Protein 2D5R (pdb70)

Structure (mmCIF, N/CA/C/O backbone):
data_2D5R
#
_entry.id   2D5R
#
_cell.length_a   151.505
_cell.length_b   151.505
_cell.length_c   114.181
_cell.angle_alpha   90.00
_cell.angle_beta   90.00
_cell.angle_gamma   90.00
#
_symmetry.space_group_name_H-M   'I 4 2 2'
#
loop_
_entity.id
_entity.type
_entity.pdbx_description
1 polymer 'CCR4-NOT transcription complex subunit 7'
2 polymer 'Tob1 protein'
3 water water
#
loop_
_atom_site.group_PDB
_atom_site.id
_atom_site.type_symbol
_atom_site.label_atom_id
_atom_site.label_alt_id
_atom_site.label_comp_id
_atom_site.label_asym_id
_atom_site.label_entity_id
_atom_site.label_seq_id
_atom_site.pdbx_PDB_ins_code
_atom_site.Cartn_x
_atom_site.Cartn_y
_atom_site.Cartn_z
_atom_site.occupancy
_atom_site.B_iso_or_equiv
_atom_site.auth_seq_id
_atom_site.auth_comp_id
_atom_site.auth_asym_id
_atom_site.auth_atom_id
_atom_site.pdbx_PDB_model_num
ATOM 1 N N . ARG A 1 1 ? 24.760 68.416 1.749 1.00 66.10 11 ARG A N 1
ATOM 2 C CA . ARG A 1 1 ? 25.990 68.078 2.523 1.00 65.68 11 ARG A CA 1
ATOM 3 C C . ARG A 1 1 ? 26.211 66.573 2.597 1.00 63.17 11 ARG A C 1
ATOM 4 O O . ARG A 1 1 ? 27.311 66.083 2.330 1.00 62.42 11 ARG A O 1
ATOM 12 N N . ILE A 1 2 ? 25.162 65.849 2.975 1.00 60.11 12 ILE A N 1
ATOM 13 C CA . ILE A 1 2 ? 25.232 64.396 3.091 1.00 56.92 12 ILE A CA 1
ATOM 14 C C . ILE A 1 2 ? 24.495 63.743 1.939 1.00 55.40 12 ILE A C 1
ATOM 15 O O . ILE A 1 2 ? 23.294 63.934 1.762 1.00 56.54 12 ILE A O 1
ATOM 20 N N . CYS A 1 3 ? 25.223 62.958 1.162 1.00 54.08 13 CYS A N 1
ATOM 21 C CA . CYS A 1 3 ? 24.647 62.268 0.024 1.00 52.74 13 CYS A CA 1
ATOM 22 C C . CYS A 1 3 ? 24.271 60.837 0.382 1.00 51.52 13 CYS A C 1
ATOM 23 O O . CYS A 1 3 ? 25.132 60.033 0.716 1.00 51.89 13 CYS A O 1
ATOM 26 N N . GLU A 1 4 ? 22.983 60.519 0.330 1.00 50.78 14 GLU A N 1
ATOM 27 C CA . GLU A 1 4 ? 22.551 59.163 0.624 1.00 50.64 14 GLU A CA 1
ATOM 28 C C . GLU A 1 4 ? 22.980 58.299 -0.554 1.00 50.96 14 GLU A C 1
ATOM 29 O O . GLU A 1 4 ? 22.718 58.635 -1.711 1.00 52.29 14 GLU A O 1
ATOM 35 N N . VAL A 1 5 ? 23.647 57.191 -0.275 1.00 49.15 15 VAL A N 1
ATOM 36 C CA . VAL A 1 5 ? 24.069 56.329 -1.355 1.00 47.64 15 VAL A CA 1
ATOM 37 C C . VAL A 1 5 ? 23.455 54.942 -1.248 1.00 48.81 15 VAL A C 1
ATOM 38 O O . VAL A 1 5 ? 23.473 54.315 -0.192 1.00 47.72 15 VAL A O 1
ATOM 42 N N . TRP A 1 6 ? 22.895 54.481 -2.360 1.00 50.13 16 TRP A N 1
ATOM 43 C CA . TRP A 1 6 ? 22.285 53.165 -2.436 1.00 50.78 16 TRP A CA 1
ATOM 44 C C . TRP A 1 6 ? 22.965 52.432 -3.580 1.00 51.73 16 TRP A C 1
ATOM 45 O O . TRP A 1 6 ? 23.974 52.907 -4.108 1.00 52.87 16 TRP A O 1
ATOM 56 N N . ALA A 1 7 ? 22.434 51.278 -3.962 1.00 52.91 17 ALA A N 1
ATOM 57 C CA . ALA A 1 7 ? 23.036 50.528 -5.058 1.00 54.75 17 ALA A CA 1
ATOM 58 C C . ALA A 1 7 ? 22.957 51.310 -6.373 1.00 55.86 17 ALA A C 1
ATOM 59 O O . ALA A 1 7 ? 23.960 51.467 -7.068 1.00 56.43 17 ALA A O 1
ATOM 61 N N . CYS A 1 8 ? 21.774 51.829 -6.689 1.00 57.72 18 CYS A N 1
ATOM 62 C CA . CYS A 1 8 ? 21.565 52.560 -7.936 1.00 60.18 18 CYS A CA 1
ATOM 63 C C . CYS A 1 8 ? 22.559 53.685 -8.230 1.00 59.74 18 CYS A C 1
ATOM 64 O O . CYS A 1 8 ? 22.761 54.048 -9.392 1.00 60.68 18 CYS A O 1
ATOM 67 N N . ASN A 1 9 ? 23.200 54.230 -7.202 1.00 58.20 19 ASN A N 1
ATOM 68 C CA . ASN A 1 9 ? 24.130 55.329 -7.437 1.00 56.61 19 ASN A CA 1
ATOM 69 C C . ASN A 1 9 ? 25.508 55.157 -6.821 1.00 56.41 19 ASN A C 1
ATOM 70 O O . ASN A 1 9 ? 26.229 56.139 -6.617 1.00 55.81 19 ASN A O 1
ATOM 75 N N . LEU A 1 10 ? 25.881 53.913 -6.544 1.00 56.14 20 LEU A N 1
ATOM 76 C CA . LEU A 1 10 ? 27.179 53.622 -5.947 1.00 57.16 20 LEU A CA 1
ATOM 77 C C . LEU A 1 10 ? 28.335 54.112 -6.825 1.00 58.47 20 LEU A C 1
ATOM 78 O O . LEU A 1 10 ? 29.166 54.923 -6.390 1.00 57.53 20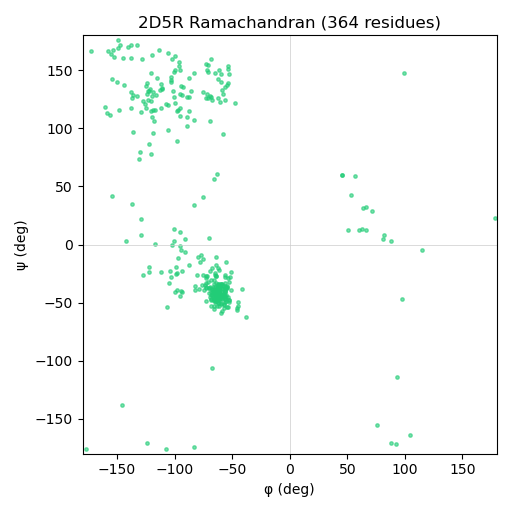 LEU A O 1
ATOM 83 N N . ASP A 1 11 ? 28.381 53.607 -8.058 1.00 59.81 21 ASP A N 1
ATOM 84 C CA . ASP A 1 11 ? 29.424 53.962 -9.013 1.00 59.76 21 ASP A CA 1
ATOM 85 C C . ASP A 1 11 ? 29.526 55.464 -9.232 1.00 60.71 21 ASP A C 1
ATOM 86 O O . ASP A 1 11 ? 30.625 56.023 -9.280 1.00 60.13 21 ASP A O 1
ATOM 91 N N . GLU A 1 12 ? 28.377 56.117 -9.361 1.00 61.21 22 GLU A N 1
ATOM 92 C CA . GLU A 1 12 ? 28.356 57.556 -9.584 1.00 62.63 22 GLU A CA 1
ATOM 93 C C . GLU A 1 12 ? 29.048 58.316 -8.454 1.00 61.63 22 GLU A C 1
ATOM 94 O O . GLU A 1 12 ? 29.871 59.200 -8.698 1.00 62.21 22 GLU A O 1
ATOM 100 N N . GLU A 1 13 ? 28.721 57.966 -7.215 1.00 60.20 23 GLU A N 1
ATOM 101 C CA . GLU A 1 13 ? 29.316 58.639 -6.072 1.00 58.72 23 GLU A CA 1
ATOM 102 C C . GLU A 1 13 ? 30.771 58.238 -5.793 1.00 58.31 23 GLU A C 1
ATOM 103 O O . GLU A 1 13 ? 31.592 59.084 -5.434 1.00 57.17 23 GLU A O 1
ATOM 109 N N . MET A 1 14 ? 31.103 56.961 -5.957 1.00 57.70 24 MET A N 1
ATOM 110 C CA . MET A 1 14 ? 32.480 56.542 -5.725 1.00 58.42 24 MET A CA 1
ATOM 111 C C . MET A 1 14 ? 33.404 57.280 -6.688 1.00 59.75 24 MET A C 1
ATOM 112 O O . MET A 1 14 ? 34.524 57.655 -6.326 1.00 59.69 24 MET A O 1
ATOM 117 N N . LYS A 1 15 ? 32.928 57.496 -7.914 1.00 60.99 25 LYS A N 1
ATOM 118 C CA . LYS A 1 15 ? 33.713 58.203 -8.923 1.00 61.01 25 LYS A CA 1
ATOM 119 C C . LYS A 1 15 ? 34.038 59.611 -8.441 1.00 59.57 25 LYS A C 1
ATOM 120 O O . LYS A 1 15 ? 35.146 60.104 -8.654 1.00 60.02 25 LYS A O 1
ATOM 126 N N . LYS A 1 16 ? 33.076 60.258 -7.788 1.00 58.39 26 LYS A N 1
ATOM 127 C CA . LYS A 1 16 ? 33.302 61.603 -7.263 1.00 58.61 26 LYS A CA 1
ATOM 128 C C . LYS A 1 16 ? 34.290 61.512 -6.098 1.00 57.83 26 LYS A C 1
ATOM 129 O O . LYS A 1 16 ? 35.237 62.303 -6.004 1.00 57.13 26 LYS A O 1
ATOM 135 N N . ILE A 1 17 ? 34.061 60.540 -5.216 1.00 55.31 27 ILE A N 1
ATOM 136 C CA . ILE A 1 17 ? 34.930 60.328 -4.064 1.00 54.21 27 ILE A CA 1
ATOM 137 C C . ILE A 1 17 ? 36.350 60.049 -4.555 1.00 55.04 27 ILE A C 1
ATOM 138 O O . ILE A 1 17 ? 37.332 60.501 -3.959 1.00 52.75 27 ILE A O 1
ATOM 143 N N . ARG A 1 18 ? 36.450 59.304 -5.652 1.00 56.77 28 ARG A N 1
ATOM 144 C CA . ARG A 1 18 ? 37.746 58.983 -6.232 1.00 59.64 28 ARG A CA 1
ATOM 145 C C . ARG A 1 18 ? 38.530 60.273 -6.476 1.00 60.32 28 ARG A C 1
ATOM 146 O O . ARG A 1 18 ? 39.761 60.288 -6.435 1.00 59.12 28 ARG A O 1
ATOM 154 N N . GLN A 1 19 ? 37.807 61.361 -6.716 1.00 60.16 29 GLN A N 1
ATOM 155 C CA . GLN A 1 19 ? 38.450 62.635 -6.974 1.00 60.08 29 GLN A CA 1
ATOM 156 C C . GLN A 1 19 ? 38.570 63.512 -5.727 1.00 60.38 29 GLN A C 1
ATOM 157 O O . GLN A 1 19 ? 39.626 64.100 -5.472 1.00 60.02 29 GLN A O 1
ATOM 163 N N . VAL A 1 20 ? 37.499 63.593 -4.944 1.00 59.75 30 VAL A N 1
ATOM 164 C CA . VAL A 1 20 ? 37.517 64.422 -3.743 1.00 59.02 30 VAL A CA 1
ATOM 165 C C . VAL A 1 20 ? 38.652 64.060 -2.796 1.00 58.13 30 VAL A C 1
ATOM 166 O O . VAL A 1 20 ? 39.291 64.938 -2.217 1.00 56.55 30 VAL A O 1
ATOM 170 N N . ILE A 1 21 ? 38.916 62.767 -2.651 1.00 57.97 31 ILE A N 1
ATOM 171 C CA . ILE A 1 21 ? 39.956 62.325 -1.738 1.00 58.32 31 ILE A CA 1
ATOM 172 C C . ILE A 1 21 ? 41.350 62.793 -2.145 1.00 59.01 31 ILE A C 1
ATOM 173 O O . ILE A 1 21 ? 42.277 62.801 -1.330 1.00 57.39 31 ILE A O 1
ATOM 178 N N . ARG A 1 22 ? 41.501 63.201 -3.400 1.00 60.20 32 ARG A N 1
ATOM 179 C CA . ARG A 1 22 ? 42.803 63.662 -3.858 1.00 61.74 32 ARG A CA 1
ATOM 180 C C . ARG A 1 22 ? 43.221 64.930 -3.106 1.00 61.25 32 ARG A C 1
ATOM 181 O O . ARG A 1 22 ? 44.372 65.057 -2.693 1.00 60.79 32 ARG A O 1
ATOM 189 N N . LYS A 1 23 ? 42.281 65.854 -2.914 1.00 61.00 33 LYS A N 1
ATOM 190 C CA . LYS A 1 23 ? 42.562 67.098 -2.196 1.00 61.44 33 LYS A CA 1
ATOM 191 C C . LYS A 1 23 ? 42.113 67.064 -0.731 1.00 60.07 33 LYS A C 1
ATOM 192 O O . LYS A 1 23 ? 42.572 67.869 0.083 1.00 60.18 33 LYS A O 1
ATOM 198 N N . TYR A 1 24 ? 41.208 66.145 -0.404 1.00 58.35 34 TYR A N 1
ATOM 199 C CA . TYR A 1 24 ? 40.703 66.008 0.965 1.00 55.65 34 TYR A CA 1
ATOM 200 C C . TYR A 1 24 ? 41.013 64.603 1.472 1.00 53.38 34 TYR A C 1
ATOM 201 O O . TYR A 1 24 ? 40.141 63.732 1.516 1.00 52.36 34 TYR A O 1
ATOM 210 N N . ASN A 1 25 ? 42.274 64.406 1.853 1.00 50.86 35 ASN A N 1
ATOM 211 C CA . ASN A 1 25 ? 42.772 63.119 2.322 1.00 49.06 35 ASN A CA 1
ATOM 212 C C . ASN A 1 25 ? 42.369 62.719 3.744 1.00 48.10 35 ASN A C 1
ATOM 213 O O . ASN A 1 25 ? 42.573 61.573 4.145 1.00 48.48 35 ASN A O 1
ATOM 218 N N . TYR A 1 26 ? 41.822 63.654 4.514 1.00 45.47 36 TYR A N 1
ATOM 219 C CA . TYR A 1 26 ? 41.375 63.335 5.863 1.00 44.38 36 TYR A CA 1
ATOM 220 C C . TYR A 1 26 ? 39.931 62.869 5.796 1.00 44.06 36 TYR A C 1
ATOM 221 O O . TYR A 1 26 ? 39.035 63.665 5.527 1.00 45.80 36 TYR A O 1
ATOM 230 N N . VAL A 1 27 ? 39.692 61.583 6.036 1.00 42.70 37 VAL A N 1
ATOM 231 C CA . VAL A 1 27 ? 38.325 61.070 5.986 1.00 41.17 37 VAL A CA 1
ATOM 232 C C . VAL A 1 27 ? 37.854 60.488 7.319 1.00 40.48 37 VAL A C 1
ATOM 233 O O . VAL A 1 27 ? 38.409 59.513 7.820 1.00 40.47 37 VAL A O 1
ATOM 237 N N . ALA A 1 28 ? 36.836 61.117 7.898 1.00 39.70 38 ALA A N 1
ATOM 238 C CA . ALA A 1 28 ? 36.276 60.665 9.163 1.00 39.88 38 ALA A CA 1
ATOM 239 C C . ALA A 1 28 ? 35.214 59.638 8.827 1.00 40.40 38 ALA A C 1
ATOM 240 O O . ALA A 1 28 ? 34.500 59.781 7.832 1.00 40.67 38 ALA A O 1
ATOM 242 N N . MET A 1 29 ? 35.092 58.603 9.649 1.00 40.06 39 MET A N 1
ATOM 243 C CA . MET A 1 29 ? 34.107 57.580 9.353 1.00 39.23 39 MET A CA 1
ATOM 244 C C . MET A 1 29 ? 33.432 56.948 10.554 1.00 38.55 39 MET A C 1
ATOM 245 O O . MET A 1 29 ? 33.924 57.003 11.681 1.00 38.05 39 MET A O 1
ATOM 250 N N . ASP A 1 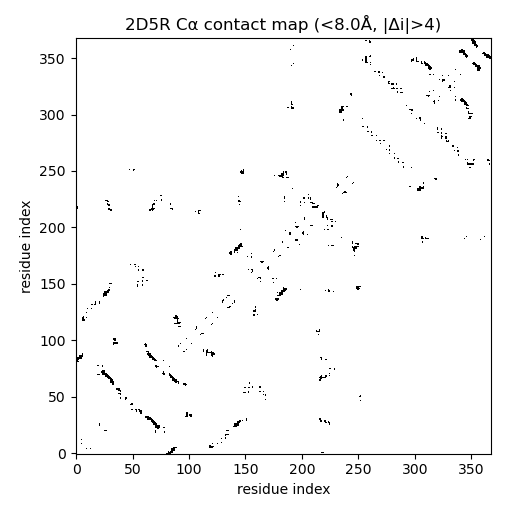30 ? 32.289 56.336 10.281 1.00 38.25 40 ASP A N 1
ATOM 251 C CA . ASP A 1 30 ? 31.545 55.629 11.298 1.00 38.68 40 ASP A CA 1
ATOM 252 C C . ASP A 1 30 ? 30.696 54.587 10.608 1.00 37.57 40 ASP A C 1
ATOM 253 O O . ASP A 1 30 ? 30.517 54.631 9.394 1.00 34.47 40 ASP A O 1
ATOM 258 N N . THR A 1 31 ? 30.204 53.624 11.375 1.00 36.67 41 THR A N 1
ATOM 259 C CA . THR A 1 31 ? 29.356 52.600 10.806 1.00 35.68 41 THR A CA 1
ATOM 260 C C . THR A 1 31 ? 28.188 52.300 11.729 1.00 35.98 41 THR A C 1
ATOM 261 O O . THR A 1 31 ? 28.124 52.788 12.856 1.00 37.51 41 THR A O 1
ATOM 265 N N . GLU A 1 32 ? 27.259 51.502 11.218 1.00 36.72 42 GLU A N 1
ATOM 266 C CA . GLU A 1 32 ? 26.087 51.069 11.958 1.00 36.39 42 GLU A CA 1
ATOM 267 C C . GLU A 1 32 ? 25.971 49.588 11.621 1.00 36.61 42 GLU A C 1
ATOM 268 O O . GLU A 1 32 ? 25.975 49.218 10.447 1.00 37.35 42 GLU A O 1
ATOM 274 N N . PHE A 1 33 ? 25.908 48.743 12.645 1.00 36.06 43 PHE A N 1
ATOM 275 C CA . PHE A 1 33 ? 25.780 47.303 12.448 1.00 34.96 43 PHE A CA 1
ATOM 276 C C . PHE A 1 33 ? 24.685 46.774 13.366 1.00 35.34 43 PHE A C 1
ATOM 277 O O . PHE A 1 33 ? 24.182 47.496 14.220 1.00 35.49 43 PHE A O 1
ATOM 285 N N . PRO A 1 34 ? 24.299 45.502 13.212 1.00 37.26 44 PRO A N 1
ATOM 286 C CA . PRO A 1 34 ? 23.232 44.973 14.071 1.00 36.23 44 PRO A CA 1
ATOM 287 C C . PRO A 1 34 ? 23.567 44.630 15.524 1.00 36.74 44 PRO A C 1
ATOM 288 O O . PRO A 1 34 ? 23.089 43.631 16.062 1.00 36.72 44 PRO A O 1
ATOM 292 N N . GLY A 1 35 ? 24.366 45.478 16.165 1.00 36.93 45 GLY A N 1
ATOM 293 C CA . GLY A 1 35 ? 24.720 45.255 17.555 1.00 34.74 45 GLY A CA 1
ATOM 294 C C . GLY A 1 35 ? 25.744 44.165 17.789 1.00 36.14 45 GLY A C 1
ATOM 295 O O . GLY A 1 35 ? 26.551 43.858 16.910 1.00 38.23 45 GLY A O 1
ATOM 296 N N . VAL A 1 36 ? 25.708 43.593 18.988 1.00 35.96 46 VAL A N 1
ATOM 297 C CA . VAL A 1 36 ? 26.615 42.528 19.406 1.00 36.40 46 VAL A CA 1
ATOM 298 C C . VAL A 1 36 ? 25.710 41.375 19.802 1.00 38.13 46 VAL A C 1
ATOM 299 O O . VAL A 1 36 ? 24.832 41.539 20.654 1.00 39.58 46 VAL A O 1
ATOM 303 N N . VAL A 1 37 ? 25.914 40.210 19.199 1.00 36.87 47 VAL A N 1
ATOM 304 C CA . VAL A 1 37 ? 25.048 39.077 19.499 1.00 36.45 47 VAL A CA 1
ATOM 305 C C . VAL A 1 37 ? 25.712 37.820 20.023 1.00 37.20 47 VAL A C 1
ATOM 306 O O . VAL A 1 37 ? 25.042 36.978 20.614 1.00 39.53 47 VAL A O 1
ATOM 310 N N . ALA A 1 38 ? 27.014 37.678 19.806 1.00 37.01 48 ALA A N 1
ATOM 311 C CA . ALA A 1 38 ? 27.705 36.468 20.229 1.00 35.44 48 ALA A CA 1
ATOM 312 C C . ALA A 1 38 ? 28.740 36.617 21.333 1.00 35.83 48 ALA A C 1
ATOM 313 O O . ALA A 1 38 ? 29.172 37.720 21.693 1.00 34.65 48 ALA A O 1
ATOM 315 N N . ARG A 1 39 ? 29.143 35.465 21.849 1.00 35.30 49 ARG A N 1
ATOM 316 C CA . ARG A 1 39 ? 30.107 35.379 22.924 1.00 36.16 49 ARG A CA 1
ATOM 317 C C . ARG A 1 39 ? 31.294 34.553 22.455 1.00 34.10 49 ARG A C 1
ATOM 318 O O . ARG A 1 39 ? 31.127 33.494 21.865 1.00 31.08 49 ARG A O 1
ATOM 326 N N . PRO A 1 40 ? 32.518 35.036 22.714 1.00 35.27 50 PRO A N 1
ATOM 327 C CA . PRO A 1 40 ? 33.764 34.363 22.333 1.00 36.51 50 PRO A CA 1
ATOM 328 C C . PRO A 1 40 ? 33.865 32.977 22.969 1.00 38.05 50 PRO A C 1
ATOM 329 O O . PRO A 1 40 ? 33.410 32.763 24.085 1.00 39.54 50 PRO A O 1
ATOM 333 N N . ILE A 1 41 ? 34.477 32.037 22.268 1.00 39.73 51 ILE A N 1
ATOM 334 C CA . ILE A 1 41 ? 34.652 30.698 22.814 1.00 40.62 51 ILE A CA 1
ATOM 335 C C . ILE A 1 41 ? 36.141 30.397 22.859 1.00 39.13 51 ILE A C 1
ATOM 336 O O . ILE A 1 41 ? 36.899 30.882 22.032 1.00 40.44 51 ILE A O 1
ATOM 341 N N . GLY A 1 42 ? 36.567 29.616 23.841 1.00 39.76 52 GLY A N 1
ATOM 342 C CA . GLY A 1 42 ? 37.979 29.293 23.948 1.00 36.61 52 GLY A CA 1
ATOM 343 C C . GLY A 1 42 ? 38.723 30.028 25.049 1.00 35.39 52 GLY A C 1
ATOM 344 O O . GLY A 1 42 ? 38.126 30.602 25.957 1.00 33.27 52 GLY A O 1
ATOM 345 N N . GLU A 1 43 ? 40.046 30.008 24.950 1.00 36.08 53 GLU A N 1
ATOM 346 C CA . GLU A 1 43 ? 40.917 30.637 25.927 1.00 36.44 53 GLU A CA 1
ATOM 347 C C . GLU A 1 43 ? 41.398 31.986 25.455 1.00 35.81 53 GLU A C 1
ATOM 348 O O . GLU A 1 43 ? 41.332 32.295 24.265 1.00 36.25 53 GLU A O 1
ATOM 354 N N . PHE A 1 44 ? 41.878 32.799 26.390 1.00 34.70 54 PHE A N 1
ATOM 355 C CA . PHE A 1 44 ? 42.363 34.119 26.044 1.00 33.88 54 PHE A CA 1
ATOM 356 C C . PHE A 1 44 ? 43.674 34.463 26.730 1.00 35.90 54 PHE A C 1
ATOM 357 O O . PHE A 1 44 ? 43.825 34.348 27.945 1.00 36.90 54 PHE A O 1
ATOM 365 N N . ARG A 1 45 ? 44.620 34.894 25.911 1.00 38.47 55 ARG A N 1
ATOM 366 C CA . ARG A 1 45 ? 45.960 35.257 26.340 1.00 40.85 55 ARG A CA 1
ATOM 367 C C . ARG A 1 45 ? 46.009 36.512 27.226 1.00 39.98 55 ARG A C 1
ATOM 368 O O . ARG A 1 45 ? 46.976 36.718 27.950 1.00 40.43 55 ARG A O 1
ATOM 376 N N . SER A 1 46 ? 44.970 37.343 27.172 1.00 37.66 56 SER A N 1
ATOM 377 C CA . SER A 1 46 ? 44.947 38.575 27.958 1.00 35.70 56 SER A CA 1
ATOM 378 C C . SER A 1 46 ? 43.625 39.301 27.780 1.00 34.58 56 SER A C 1
ATOM 379 O O . SER A 1 46 ? 42.732 38.809 27.095 1.00 36.18 56 SER A O 1
ATOM 382 N N . ASN A 1 47 ? 43.509 40.483 28.378 1.00 33.37 57 ASN A N 1
ATOM 383 C CA . ASN A 1 47 ? 42.283 41.263 28.255 1.00 32.75 57 ASN A CA 1
ATOM 384 C C . ASN A 1 47 ? 42.142 41.798 26.825 1.00 32.14 57 ASN A C 1
ATOM 385 O O . ASN A 1 47 ? 41.043 41.849 26.277 1.00 32.84 57 ASN A O 1
ATOM 390 N N . ALA A 1 48 ? 43.260 42.180 26.222 1.00 30.52 58 ALA A N 1
ATOM 391 C CA . ALA A 1 48 ? 43.259 42.688 24.861 1.00 31.13 58 ALA A CA 1
ATOM 392 C C . ALA A 1 48 ? 42.793 41.576 23.913 1.00 31.97 58 ALA A C 1
ATOM 393 O O . ALA A 1 48 ? 41.984 41.819 23.010 1.00 29.49 58 ALA A O 1
ATOM 395 N N . ASP A 1 49 ? 43.300 40.361 24.137 1.00 30.56 59 ASP A N 1
ATOM 396 C CA . ASP A 1 49 ? 42.935 39.209 23.320 1.00 29.37 59 ASP A CA 1
ATOM 397 C C . ASP A 1 49 ? 41.446 38.896 23.480 1.00 29.92 59 ASP A C 1
ATOM 398 O O . ASP A 1 49 ? 40.757 38.608 22.491 1.00 28.73 59 ASP A O 1
ATOM 403 N N . TYR A 1 50 ? 40.940 38.958 24.713 1.00 27.27 60 TYR A N 1
ATOM 404 C CA . TYR A 1 50 ? 39.522 38.691 24.935 1.00 25.83 60 TYR A CA 1
ATOM 405 C C . TYR A 1 50 ? 38.666 39.715 24.162 1.00 26.58 60 TYR A C 1
ATOM 406 O O . TYR A 1 50 ? 37.706 39.334 23.480 1.00 24.70 60 TYR A O 1
ATOM 415 N N . GLN A 1 51 ? 39.010 41.002 24.264 1.00 25.63 61 GLN A N 1
ATOM 416 C CA . GLN A 1 51 ? 38.252 42.041 23.555 1.00 28.51 61 GLN A CA 1
ATOM 417 C C . GLN A 1 51 ? 38.272 41.779 22.051 1.00 27.97 61 GLN A C 1
ATOM 418 O O . GLN A 1 51 ? 37.253 41.951 21.381 1.00 26.97 61 GLN A O 1
ATOM 424 N N . TYR A 1 52 ? 39.428 41.368 21.532 1.00 25.95 62 TYR A N 1
ATOM 425 C CA . TYR A 1 52 ? 39.544 41.088 20.112 1.00 27.13 62 TYR A CA 1
ATOM 426 C C . TYR A 1 52 ? 38.723 39.869 19.703 1.00 27.30 62 TYR A C 1
ATOM 427 O O . TYR A 1 52 ? 38.055 39.897 18.667 1.00 27.57 62 TYR A O 1
ATOM 436 N N . GLN A 1 53 ? 38.779 38.804 20.503 1.00 25.99 63 GLN A N 1
ATOM 437 C CA . GLN A 1 53 ? 38.022 37.591 20.199 1.00 27.24 63 GLN A CA 1
ATOM 438 C C . GLN A 1 53 ? 36.515 37.882 20.284 1.00 28.81 63 GLN A C 1
ATOM 439 O O . GLN A 1 53 ? 35.703 37.269 19.578 1.00 28.99 63 GLN A O 1
ATOM 445 N N . LEU A 1 54 ? 36.151 38.826 21.149 1.00 26.99 64 LEU A N 1
ATOM 446 C CA . LEU A 1 54 ? 34.749 39.206 21.314 1.00 26.44 64 LEU A CA 1
ATOM 447 C C . LEU A 1 54 ? 34.295 39.895 20.034 1.00 27.49 64 LEU A C 1
ATOM 448 O O . LEU A 1 54 ? 33.180 39.659 19.530 1.00 25.72 64 LEU A O 1
ATOM 453 N N . LEU A 1 55 ? 35.171 40.766 19.530 1.00 24.82 65 LEU A N 1
ATOM 454 C CA . LEU A 1 55 ? 34.893 41.503 18.318 1.00 26.93 65 LEU A CA 1
ATOM 455 C C . LEU A 1 55 ? 34.845 40.517 17.138 1.00 26.64 65 LEU A C 1
ATOM 456 O O . LEU A 1 55 ? 33.905 40.526 16.355 1.00 24.76 65 LEU A O 1
ATOM 461 N N . ARG A 1 56 ? 35.836 39.638 17.049 1.00 27.76 66 ARG A N 1
ATOM 462 C CA . ARG A 1 56 ? 35.904 38.663 15.966 1.00 28.54 66 ARG A CA 1
ATOM 463 C C . ARG A 1 56 ? 34.656 37.797 15.818 1.00 29.38 66 ARG A C 1
ATOM 464 O O . ARG A 1 56 ? 34.077 37.729 14.742 1.00 29.47 66 ARG A O 1
ATOM 472 N N . CYS A 1 57 ? 34.228 37.141 16.892 1.00 30.91 67 CYS A N 1
ATOM 473 C CA . CYS A 1 57 ? 33.061 36.278 16.796 1.00 31.12 67 CYS A CA 1
ATOM 474 C C . CYS A 1 57 ? 31.796 37.041 16.387 1.00 29.99 67 CYS A C 1
ATOM 475 O O . CYS A 1 57 ? 30.855 36.441 15.870 1.00 31.31 67 CYS A O 1
ATOM 478 N N . ASN A 1 58 ? 31.769 38.353 16.597 1.00 29.53 68 ASN A N 1
ATOM 479 C CA . ASN A 1 58 ? 30.588 39.129 16.205 1.00 30.51 68 ASN A CA 1
ATOM 480 C C . ASN A 1 58 ? 30.714 39.719 14.808 1.00 30.88 68 ASN A C 1
ATOM 481 O O . ASN A 1 58 ? 29.753 39.715 14.041 1.00 31.59 68 ASN A O 1
ATOM 486 N N . VAL A 1 59 ? 31.897 40.217 14.474 1.00 29.81 69 VAL A N 1
ATOM 487 C CA . VAL A 1 59 ? 32.116 40.767 13.150 1.00 30.44 69 VAL A CA 1
ATOM 488 C C . VAL A 1 59 ? 31.927 39.669 12.095 1.00 30.50 69 VAL A C 1
ATOM 489 O O . VAL A 1 59 ? 31.325 39.909 11.054 1.00 31.77 69 VAL A O 1
ATOM 493 N N . ASP A 1 60 ? 32.422 38.466 12.373 1.00 30.60 70 ASP A N 1
ATOM 494 C CA . ASP A 1 60 ? 32.291 37.360 11.428 1.00 31.76 70 ASP A CA 1
ATOM 495 C C . ASP A 1 60 ? 30.831 36.952 11.193 1.00 33.71 70 ASP A C 1
ATOM 496 O O . ASP A 1 60 ? 30.495 36.448 10.129 1.00 34.15 70 ASP A O 1
ATOM 501 N N . LEU A 1 61 ? 29.961 37.178 12.173 1.00 34.33 71 LEU A N 1
ATOM 502 C CA . LEU A 1 61 ? 28.562 36.785 12.033 1.00 35.03 71 LEU A CA 1
ATOM 503 C C . LEU A 1 61 ? 27.582 37.819 11.513 1.00 35.79 71 LEU A C 1
ATOM 504 O O . LEU A 1 61 ? 26.527 37.458 10.995 1.00 37.08 71 LEU A O 1
ATOM 509 N N . LEU A 1 62 ? 27.904 39.096 11.654 1.00 34.75 72 LEU A N 1
ATOM 510 C CA . LEU A 1 62 ? 26.971 40.122 11.235 1.00 33.60 72 LEU A CA 1
ATOM 511 C C . LEU A 1 62 ? 27.322 40.853 9.956 1.00 34.38 72 LEU A C 1
ATOM 512 O O . LEU A 1 62 ? 28.453 40.801 9.482 1.00 34.61 72 LEU A O 1
ATOM 517 N N . LYS A 1 63 ? 26.333 41.552 9.411 1.00 35.45 73 LYS A N 1
ATOM 518 C CA . LYS A 1 63 ? 26.513 42.323 8.184 1.00 36.44 73 LYS A CA 1
ATOM 519 C C . LYS A 1 63 ? 26.433 43.812 8.493 1.00 34.80 73 LYS A C 1
ATOM 520 O O . LYS A 1 63 ? 25.542 44.256 9.206 1.00 34.07 73 LYS A O 1
ATOM 526 N N . ILE A 1 64 ? 27.358 44.586 7.948 1.00 35.99 74 ILE A N 1
ATOM 527 C CA . ILE A 1 64 ? 27.345 46.027 8.170 1.00 36.03 74 ILE A CA 1
ATOM 528 C C . ILE A 1 64 ? 26.054 46.598 7.589 1.00 35.97 74 ILE A C 1
ATOM 529 O O . ILE A 1 64 ? 25.586 46.145 6.548 1.00 36.74 74 ILE A O 1
ATOM 534 N N . ILE A 1 65 ? 25.479 47.588 8.261 1.00 35.86 75 ILE A N 1
ATOM 535 C CA . ILE A 1 65 ? 24.240 48.198 7.794 1.00 35.84 75 ILE A CA 1
ATOM 536 C C . ILE A 1 65 ? 24.457 49.582 7.175 1.00 36.44 75 ILE A C 1
ATOM 537 O O . ILE A 1 65 ? 23.760 49.958 6.236 1.00 37.55 75 ILE A O 1
ATOM 542 N N . GLN A 1 66 ? 25.432 50.335 7.674 1.00 36.61 76 GLN A N 1
ATOM 543 C CA . GLN A 1 66 ? 25.664 51.673 7.139 1.00 38.02 76 GLN A CA 1
ATOM 544 C C . GLN A 1 66 ? 27.095 52.165 7.331 1.00 38.88 76 GLN A C 1
ATOM 545 O O . GLN A 1 66 ? 27.724 51.893 8.356 1.00 39.76 76 GLN A O 1
ATOM 551 N N . LEU A 1 67 ? 27.608 52.883 6.334 1.00 38.90 77 LEU A N 1
ATOM 552 C CA . LEU A 1 67 ? 28.952 53.444 6.402 1.00 39.61 77 LEU A CA 1
ATOM 553 C C . LEU A 1 67 ? 28.835 54.941 6.157 1.00 40.30 77 LEU A C 1
ATOM 554 O O . LEU A 1 67 ? 28.096 55.372 5.276 1.00 42.14 77 LEU A O 1
ATOM 559 N N . GLY A 1 68 ? 29.551 55.724 6.954 1.00 40.61 78 GLY A N 1
ATOM 560 C CA . GLY A 1 68 ? 29.532 57.165 6.814 1.00 41.24 78 GLY A CA 1
ATOM 561 C C . GLY A 1 68 ? 30.943 57.693 6.619 1.00 43.52 78 GLY A C 1
ATOM 562 O O . GLY A 1 68 ? 31.854 57.360 7.385 1.00 43.88 78 GLY A O 1
ATOM 563 N N . LEU A 1 69 ? 31.135 58.515 5.590 1.00 42.79 79 LEU A N 1
ATOM 564 C CA . LEU A 1 69 ? 32.446 59.078 5.315 1.00 42.35 79 LEU A CA 1
ATOM 565 C C . LEU A 1 69 ? 32.338 60.580 5.056 1.00 43.83 79 LEU A C 1
ATOM 566 O O . LEU A 1 69 ? 31.526 61.031 4.241 1.00 45.52 79 LEU A O 1
ATOM 571 N N . THR A 1 70 ? 33.148 61.351 5.773 1.00 43.69 80 THR A N 1
ATOM 572 C CA . THR A 1 70 ? 33.191 62.797 5.615 1.00 43.16 80 THR A CA 1
ATOM 573 C C . THR A 1 70 ? 34.622 63.117 5.205 1.00 43.66 80 THR A C 1
ATOM 574 O O . THR A 1 70 ? 35.569 62.687 5.865 1.00 43.58 80 THR A O 1
ATOM 578 N N . PHE A 1 71 ? 34.784 63.860 4.116 1.00 43.49 81 PHE A N 1
ATOM 579 C CA . PHE A 1 71 ? 36.119 64.194 3.646 1.00 43.83 81 PHE A CA 1
ATOM 580 C C . PHE A 1 71 ? 36.529 65.619 3.988 1.00 45.91 81 PHE A C 1
ATOM 581 O O . PHE A 1 71 ? 35.717 66.544 3.920 1.00 47.29 81 PHE A O 1
ATOM 589 N N . MET A 1 72 ? 37.792 65.780 4.373 1.00 47.14 82 MET A N 1
ATOM 590 C CA . MET A 1 72 ? 38.344 67.080 4.764 1.00 49.67 82 MET A CA 1
ATOM 591 C C . MET A 1 72 ? 39.837 67.139 4.424 1.00 50.49 82 MET A C 1
ATOM 592 O O . MET A 1 72 ? 40.447 66.124 4.090 1.00 48.97 82 MET A O 1
ATOM 597 N N . ASN A 1 73 ? 40.424 68.327 4.507 1.00 52.27 83 ASN A N 1
ATOM 598 C CA . ASN A 1 73 ? 41.845 68.462 4.229 1.00 55.91 83 ASN A CA 1
ATOM 599 C C . ASN A 1 73 ? 42.630 68.711 5.509 1.00 57.43 83 ASN A C 1
ATOM 600 O O . ASN A 1 73 ? 42.071 68.699 6.604 1.00 57.97 83 ASN A O 1
ATOM 605 N N . GLU A 1 74 ? 43.929 68.935 5.351 1.00 59.46 84 GLU A N 1
ATOM 606 C CA . GLU A 1 74 ? 44.839 69.187 6.463 1.00 61.84 84 GLU A CA 1
ATOM 607 C C . GLU A 1 74 ? 44.368 70.315 7.379 1.00 61.92 84 GLU A C 1
ATOM 608 O O . GLU A 1 74 ? 44.623 70.293 8.581 1.00 60.77 84 GLU A O 1
ATOM 614 N N . GLN A 1 75 ? 43.685 71.301 6.804 1.00 63.42 85 GLN A N 1
ATOM 615 C CA . GLN A 1 75 ? 43.202 72.452 7.564 1.00 64.96 85 GLN A CA 1
ATOM 616 C C . GLN A 1 75 ? 41.754 72.314 8.040 1.00 65.48 85 GLN A C 1
ATOM 617 O O . GLN A 1 75 ? 41.147 73.284 8.504 1.00 64.34 85 GLN A O 1
ATOM 623 N N . GLY A 1 76 ? 41.204 71.108 7.915 1.00 65.74 86 GLY A N 1
ATOM 624 C CA . GLY A 1 76 ? 39.844 70.859 8.359 1.00 65.93 86 GLY A CA 1
ATOM 625 C C . GLY A 1 76 ? 38.760 71.493 7.511 1.00 66.59 86 GLY A C 1
ATOM 626 O O . GLY A 1 76 ? 37.674 71.814 8.003 1.00 67.23 86 GLY A O 1
ATOM 627 N N . GLU A 1 77 ? 39.040 71.667 6.228 1.00 65.99 87 GLU A N 1
ATOM 628 C CA . GLU A 1 77 ? 38.064 72.267 5.334 1.00 66.07 87 GLU A CA 1
ATOM 629 C C . GLU A 1 77 ? 37.358 71.180 4.530 1.00 65.13 87 GLU A C 1
ATOM 630 O O . GLU A 1 77 ? 37.941 70.133 4.239 1.00 64.13 87 GLU A O 1
ATOM 636 N N . TYR A 1 78 ? 36.097 71.425 4.187 1.00 64.09 88 TYR A N 1
ATOM 637 C CA . TYR A 1 78 ? 35.315 70.463 3.421 1.00 63.85 88 TYR A CA 1
ATOM 638 C C . TYR A 1 78 ? 35.329 70.768 1.927 1.00 64.13 88 TYR A C 1
ATOM 639 O O . TYR A 1 78 ? 35.514 71.911 1.515 1.00 64.06 88 TYR A O 1
ATOM 648 N N . PRO A 1 79 ? 35.148 69.739 1.090 1.00 64.73 89 PRO A N 1
ATOM 649 C CA . PRO A 1 79 ? 35.143 70.004 -0.347 1.00 66.21 89 PRO A CA 1
ATOM 650 C C . PRO A 1 79 ? 33.848 70.753 -0.672 1.00 66.94 89 PRO A C 1
ATOM 651 O O . PRO A 1 79 ? 32.826 70.552 -0.010 1.00 66.54 89 PRO A O 1
ATOM 655 N N . PRO A 1 80 ? 33.876 71.633 -1.685 1.00 67.29 90 PRO A N 1
ATOM 656 C CA . PRO A 1 80 ? 32.665 72.377 -2.038 1.00 66.98 90 PRO A CA 1
ATOM 657 C C . PRO A 1 80 ? 31.511 71.452 -2.410 1.00 66.97 90 PRO A C 1
ATOM 658 O O . PRO A 1 80 ? 31.687 70.500 -3.176 1.00 65.86 90 PRO A O 1
ATOM 662 N N . GLY A 1 81 ? 30.337 71.731 -1.849 1.00 66.17 91 GLY A N 1
ATOM 663 C CA . GLY A 1 81 ? 29.170 70.918 -2.133 1.00 66.77 91 GLY A CA 1
ATOM 664 C C . GLY A 1 81 ? 28.959 69.804 -1.124 1.00 67.32 91 GLY A C 1
ATOM 665 O O . GLY A 1 81 ? 28.675 70.061 0.050 1.00 68.60 91 GLY A O 1
ATOM 666 N N . THR A 1 82 ? 29.093 68.562 -1.577 1.00 65.69 92 THR A N 1
ATOM 667 C CA . THR A 1 82 ? 28.913 67.412 -0.700 1.00 63.95 92 THR A CA 1
ATOM 668 C C . THR A 1 82 ? 30.224 67.030 -0.036 1.00 62.02 92 THR A C 1
ATOM 669 O O . THR A 1 82 ? 31.232 66.817 -0.710 1.00 61.38 92 THR A O 1
ATOM 673 N N . SER A 1 83 ? 30.198 66.931 1.289 1.00 60.06 93 SER A N 1
ATOM 674 C CA . SER A 1 83 ? 31.390 66.591 2.062 1.00 57.47 93 SER A CA 1
ATOM 675 C C . SER A 1 83 ? 31.272 65.216 2.701 1.00 55.81 93 SER A C 1
ATOM 676 O O . SER A 1 83 ? 32.273 64.568 3.010 1.00 55.82 93 SER A O 1
ATOM 679 N N . THR A 1 84 ? 30.035 64.777 2.885 1.00 53.45 94 THR A N 1
ATOM 680 C CA . THR A 1 84 ? 29.762 63.515 3.539 1.00 50.54 94 THR A CA 1
ATOM 681 C C . THR A 1 84 ? 28.924 62.567 2.696 1.00 49.63 94 THR A C 1
ATOM 682 O O . THR A 1 84 ? 27.968 62.986 2.050 1.00 49.08 94 THR A O 1
ATOM 686 N N . TRP A 1 85 ? 29.289 61.287 2.715 1.00 48.26 95 TRP A N 1
ATOM 687 C CA . TRP A 1 85 ? 28.565 60.257 1.978 1.00 46.95 95 TRP A CA 1
ATOM 688 C C . TRP A 1 85 ? 28.106 59.181 2.945 1.00 47.03 95 TRP A C 1
ATOM 689 O O . TRP A 1 85 ? 28.885 58.698 3.764 1.00 46.83 95 TRP A O 1
ATOM 700 N N . GLN A 1 86 ? 26.837 58.806 2.847 1.00 46.07 96 GLN A N 1
ATOM 701 C CA . GLN A 1 86 ? 26.288 57.782 3.713 1.00 44.55 96 GLN A CA 1
ATOM 702 C C . GLN A 1 86 ? 25.844 56.612 2.855 1.00 44.64 96 GLN A C 1
ATOM 703 O O . GLN A 1 86 ? 24.843 56.688 2.150 1.00 45.81 96 GLN A O 1
ATOM 709 N N . PHE A 1 87 ? 26.619 55.536 2.912 1.00 45.16 97 PHE A N 1
ATOM 710 C CA . PHE A 1 87 ? 26.340 54.323 2.157 1.00 43.18 97 PHE A CA 1
ATOM 711 C C . PHE A 1 87 ? 25.422 53.417 2.952 1.00 43.43 97 PHE A C 1
ATOM 712 O O . PHE A 1 87 ? 25.702 53.087 4.106 1.00 43.23 97 PHE A O 1
ATOM 720 N N . ASN A 1 88 ? 24.331 53.009 2.321 1.00 43.48 98 ASN A N 1
ATOM 721 C CA . ASN A 1 88 ? 23.358 52.130 2.949 1.00 44.10 98 ASN A CA 1
ATOM 722 C C . ASN A 1 88 ? 23.485 50.748 2.313 1.00 45.78 98 ASN A C 1
ATOM 723 O O . ASN A 1 88 ? 23.333 50.602 1.101 1.00 48.42 98 ASN A O 1
ATOM 728 N N . PHE A 1 89 ? 23.785 49.741 3.133 1.00 45.46 99 PHE A N 1
ATOM 729 C CA . PHE A 1 89 ? 23.978 48.379 2.644 1.00 44.78 99 PHE A CA 1
ATOM 730 C C . PHE A 1 89 ? 22.762 47.483 2.755 1.00 45.62 99 PHE A C 1
ATOM 731 O O . PHE A 1 89 ? 21.880 47.709 3.580 1.00 45.59 99 PHE A O 1
ATOM 739 N N . LYS A 1 90 ? 22.740 46.446 1.926 1.00 46.33 100 LYS A N 1
ATOM 740 C CA . LYS A 1 90 ? 21.637 45.505 1.912 1.00 48.17 100 LYS A CA 1
ATOM 741 C C . LYS A 1 90 ? 21.610 44.695 3.197 1.00 48.34 100 LYS A C 1
ATOM 742 O O . LYS A 1 90 ? 22.605 44.086 3.582 1.00 49.69 100 LYS A O 1
ATOM 748 N N . PHE A 1 91 ? 20.458 44.696 3.854 1.00 48.03 101 PHE A N 1
ATOM 749 C CA . PHE A 1 91 ? 20.265 43.971 5.102 1.00 47.85 101 PHE A CA 1
ATOM 750 C C . PHE A 1 91 ? 18.830 43.428 5.102 1.00 48.18 101 PHE A C 1
ATOM 751 O O . PHE A 1 91 ? 17.894 44.135 4.731 1.00 48.34 101 PHE A O 1
ATOM 759 N N . ASN A 1 92 ? 18.664 42.181 5.527 1.00 48.64 102 ASN A N 1
ATOM 760 C CA . ASN A 1 92 ? 17.354 41.539 5.551 1.00 49.29 102 ASN A CA 1
ATOM 761 C C . ASN A 1 92 ? 16.960 41.124 6.968 1.00 49.94 102 ASN A C 1
ATOM 762 O O . ASN A 1 92 ? 17.530 40.184 7.530 1.00 49.20 102 ASN A O 1
ATOM 767 N N . LEU A 1 93 ? 15.979 41.814 7.541 1.00 50.63 103 LEU A N 1
ATOM 768 C CA . LEU A 1 93 ? 15.530 41.511 8.898 1.00 51.67 103 LEU A CA 1
ATOM 769 C C . LEU A 1 93 ? 14.900 40.128 9.068 1.00 52.69 103 LEU A C 1
ATOM 770 O O . LEU A 1 93 ? 14.672 39.683 10.192 1.00 53.69 103 LEU A O 1
ATOM 775 N N . THR A 1 94 ? 14.626 39.449 7.959 1.00 55.00 104 THR A N 1
ATOM 776 C CA . THR A 1 94 ? 14.014 38.121 8.009 1.00 56.99 104 THR A CA 1
ATOM 777 C C . THR A 1 94 ? 15.060 37.024 7.863 1.00 57.69 104 THR A C 1
ATOM 778 O O . THR A 1 94 ? 14.865 35.896 8.313 1.00 57.20 104 THR A O 1
ATOM 782 N N . GLU A 1 95 ? 16.173 37.359 7.230 1.00 58.56 105 GLU A N 1
ATOM 783 C CA . GLU A 1 95 ? 17.233 36.393 7.031 1.00 60.90 105 GLU A CA 1
ATOM 784 C C . GLU A 1 95 ? 18.421 36.666 7.946 1.00 61.34 105 GLU A C 1
ATOM 785 O O . GLU A 1 95 ? 18.861 35.794 8.695 1.00 62.47 105 GLU A O 1
ATOM 791 N N . ASP A 1 96 ? 18.928 37.893 7.883 1.00 60.15 106 ASP A N 1
ATOM 792 C CA . ASP A 1 96 ? 20.093 38.287 8.659 1.00 56.65 106 ASP A CA 1
ATOM 793 C C . ASP A 1 96 ? 19.984 38.230 10.178 1.00 54.55 106 ASP A C 1
ATOM 794 O O . ASP A 1 96 ? 18.913 38.386 10.760 1.00 54.17 106 ASP A O 1
ATOM 799 N N . MET A 1 97 ? 21.135 37.985 10.796 1.00 53.46 107 MET A N 1
ATOM 800 C CA . MET A 1 97 ? 21.285 37.853 12.238 1.00 53.75 107 MET A CA 1
ATOM 801 C C . MET A 1 97 ? 21.410 39.242 12.831 1.00 49.78 107 MET A C 1
ATOM 802 O O . MET A 1 97 ? 21.964 40.136 12.202 1.00 48.64 107 MET A O 1
ATOM 807 N N . TYR A 1 98 ? 20.908 39.432 14.041 1.00 46.46 108 TYR A N 1
ATOM 808 C CA . TYR A 1 98 ? 20.997 40.743 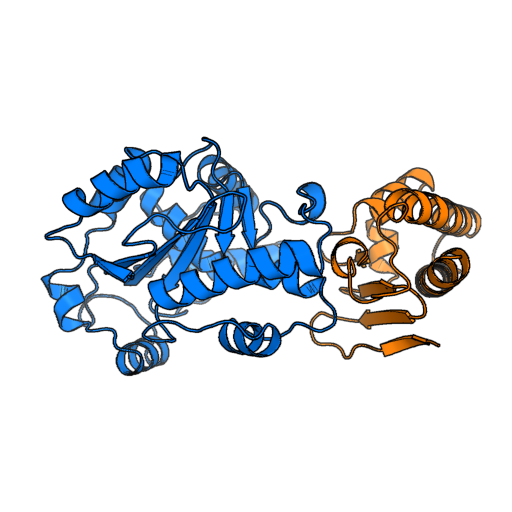14.648 1.00 44.08 108 TYR A CA 1
ATOM 809 C C . TYR A 1 98 ? 20.535 40.773 16.087 1.00 42.37 108 TYR A C 1
ATOM 810 O O . TYR A 1 98 ? 19.914 39.834 16.571 1.00 42.57 108 TYR A O 1
ATOM 819 N N . ALA A 1 99 ? 20.841 41.867 16.771 1.00 41.92 109 ALA A N 1
ATOM 820 C CA . ALA A 1 99 ? 20.437 42.034 18.160 1.00 42.97 109 ALA A CA 1
ATOM 821 C C . ALA A 1 99 ? 19.193 42.905 18.190 1.00 44.33 109 ALA A C 1
ATOM 822 O O . ALA A 1 99 ? 19.205 44.036 17.703 1.00 44.16 109 ALA A O 1
ATOM 824 N N . GLN A 1 100 ? 18.123 42.358 18.759 1.00 47.15 110 GLN A N 1
ATOM 825 C CA . GLN A 1 100 ? 16.838 43.037 18.877 1.00 48.14 110 GLN A CA 1
ATOM 826 C C . GLN A 1 100 ? 16.920 44.533 19.173 1.00 47.45 110 GLN A C 1
ATOM 827 O O . GLN A 1 100 ? 16.465 45.351 18.373 1.00 45.89 110 GLN A O 1
ATOM 833 N N . ASP A 1 101 ? 17.494 44.890 20.321 1.00 48.20 111 ASP A N 1
ATOM 834 C CA . ASP A 1 101 ? 17.596 46.297 20.707 1.00 49.77 111 ASP A CA 1
ATOM 835 C C . ASP A 1 101 ? 18.305 47.193 19.689 1.00 48.82 111 ASP A C 1
ATOM 836 O O . ASP A 1 101 ? 17.875 48.321 19.451 1.00 48.74 111 ASP A O 1
ATOM 841 N N . SER A 1 102 ? 19.376 46.694 19.082 1.00 47.59 112 SER A N 1
ATOM 842 C CA . SER A 1 102 ? 20.122 47.470 18.103 1.00 47.09 112 SER A CA 1
ATOM 843 C C . SER A 1 102 ? 19.252 47.835 16.913 1.00 46.39 112 SER A C 1
ATOM 844 O O . SER A 1 102 ? 19.286 48.975 16.441 1.00 46.55 112 SER A O 1
ATOM 847 N N . ILE A 1 103 ? 18.474 46.871 16.428 1.00 45.41 113 ILE A N 1
ATOM 848 C CA . ILE A 1 103 ? 17.595 47.112 15.289 1.00 45.81 113 ILE A CA 1
ATOM 849 C C . ILE A 1 103 ? 16.527 48.126 15.662 1.00 46.59 113 ILE A C 1
ATOM 850 O O . ILE A 1 103 ? 16.212 49.024 14.885 1.00 46.78 113 ILE A O 1
ATOM 855 N N . GLU A 1 104 ? 15.982 47.994 16.863 1.00 47.79 114 GLU A N 1
ATOM 856 C CA . GLU A 1 104 ? 14.966 48.928 17.317 1.00 49.67 114 GLU A CA 1
ATOM 857 C C . GLU A 1 104 ? 15.560 50.326 17.463 1.00 49.57 114 GLU A C 1
ATOM 858 O O . GLU A 1 104 ? 14.940 51.315 17.070 1.00 49.15 114 GLU A O 1
ATOM 864 N N . LEU A 1 105 ? 16.767 50.410 18.018 1.00 50.13 115 LEU A N 1
ATOM 865 C CA . LEU A 1 105 ? 17.428 51.702 18.179 1.00 49.51 115 LEU A CA 1
ATOM 866 C C . LEU A 1 105 ? 17.610 52.360 16.811 1.00 48.19 115 LEU A C 1
ATOM 867 O O . LEU A 1 105 ? 17.331 53.545 16.640 1.00 46.19 115 LEU A O 1
ATOM 872 N N . LEU A 1 106 ? 18.074 51.577 15.839 1.00 47.45 116 LEU A N 1
ATOM 873 C CA . LEU A 1 106 ? 18.301 52.080 14.486 1.00 46.71 116 LEU A CA 1
ATOM 874 C C . LEU A 1 106 ? 17.014 52.484 13.781 1.00 46.32 116 LEU A C 1
ATOM 875 O O . LEU A 1 106 ? 17.002 53.425 12.987 1.00 46.54 116 LEU A O 1
ATOM 880 N N . THR A 1 107 ? 15.934 51.764 14.060 1.00 46.38 117 THR A N 1
ATOM 881 C CA . THR A 1 107 ? 14.652 52.072 13.448 1.00 45.99 117 THR A CA 1
ATOM 882 C C . THR A 1 107 ? 14.233 53.456 13.941 1.00 46.29 117 THR A C 1
ATOM 883 O O . THR A 1 107 ? 13.796 54.302 13.160 1.00 46.55 117 THR A O 1
ATOM 887 N N . THR A 1 108 ? 14.387 53.686 15.239 1.00 45.43 118 THR A N 1
ATOM 888 C CA . THR A 1 108 ? 14.039 54.970 15.829 1.00 47.44 118 THR A CA 1
ATOM 889 C C . THR A 1 108 ? 14.918 56.102 15.286 1.00 47.82 118 THR A C 1
ATOM 890 O O . THR A 1 108 ? 14.499 57.261 15.253 1.00 48.87 118 THR A O 1
ATOM 894 N N . SER A 1 109 ? 16.131 55.757 14.860 1.00 47.58 119 SER A N 1
ATOM 895 C CA . SER A 1 109 ? 17.085 56.728 14.325 1.00 47.15 119 SER A CA 1
ATOM 896 C C . SER A 1 109 ? 16.839 57.126 12.872 1.00 47.07 119 SER A C 1
ATOM 897 O O . SER A 1 109 ? 17.470 58.061 12.369 1.00 46.98 119 SER A O 1
ATOM 900 N N . GLY A 1 110 ? 15.955 56.409 12.184 1.00 45.51 120 GLY A N 1
ATOM 901 C CA . GLY A 1 110 ? 15.674 56.758 10.804 1.00 45.95 120 GLY A CA 1
ATOM 902 C C . GLY A 1 110 ? 16.075 55.751 9.742 1.00 47.78 120 GLY A C 1
ATOM 903 O O . GLY A 1 110 ? 15.791 55.954 8.558 1.00 46.79 120 GLY A O 1
ATOM 904 N N . ILE A 1 111 ? 16.738 54.670 10.140 1.00 48.79 121 ILE A N 1
ATOM 905 C CA . ILE A 1 111 ? 17.140 53.661 9.167 1.00 49.33 121 ILE A CA 1
ATOM 906 C C . ILE A 1 111 ? 15.889 52.981 8.612 1.00 50.53 121 ILE A C 1
ATOM 907 O O . ILE A 1 111 ? 15.061 52.462 9.360 1.00 50.08 121 ILE A O 1
ATOM 912 N N . GLN A 1 112 ? 15.751 53.003 7.293 1.00 52.63 122 GLN A N 1
ATOM 913 C CA . GLN A 1 112 ? 14.612 52.385 6.633 1.00 54.37 122 GLN A CA 1
ATOM 914 C C . GLN A 1 112 ? 15.054 51.015 6.150 1.00 54.49 122 GLN A C 1
ATOM 915 O O . GLN A 1 112 ? 15.529 50.875 5.026 1.00 54.94 122 GLN A O 1
ATOM 921 N N . PHE A 1 113 ? 14.897 50.003 6.997 1.00 54.77 123 PHE A N 1
ATOM 922 C CA . PHE A 1 113 ? 15.323 48.659 6.635 1.00 56.32 123 PHE A CA 1
ATOM 923 C C . PHE A 1 113 ? 14.709 48.122 5.357 1.00 57.44 123 PHE A C 1
ATOM 924 O O . PHE A 1 113 ? 15.386 47.449 4.576 1.00 57.91 123 PHE A O 1
ATOM 932 N N . LYS A 1 114 ? 13.435 48.426 5.137 1.00 58.31 124 LYS A N 1
ATOM 933 C CA . LYS A 1 114 ? 12.739 47.963 3.942 1.00 58.53 124 LYS A CA 1
ATOM 934 C C . LYS A 1 114 ? 13.524 48.365 2.696 1.00 56.38 124 LYS A C 1
ATOM 935 O O . LYS A 1 114 ? 13.730 47.557 1.794 1.00 56.62 124 LYS A O 1
ATOM 941 N N . LYS A 1 115 ? 13.979 49.612 2.658 1.00 54.91 125 LYS A N 1
ATOM 942 C CA . LYS A 1 115 ? 14.735 50.100 1.514 1.00 54.25 125 LYS A CA 1
ATOM 943 C C . LYS A 1 115 ? 16.141 49.506 1.488 1.00 54.94 125 LYS A C 1
ATOM 944 O O . LYS A 1 115 ? 16.745 49.369 0.423 1.00 55.62 125 LYS A O 1
ATOM 950 N N . HIS A 1 116 ? 16.665 49.153 2.658 1.00 55.30 126 HIS A N 1
ATOM 951 C CA . HIS A 1 116 ? 17.998 48.558 2.732 1.00 55.06 126 HIS A CA 1
ATOM 952 C C . HIS A 1 116 ? 17.918 47.179 2.102 1.00 55.30 126 HIS A C 1
ATOM 953 O O . HIS A 1 116 ? 18.807 46.765 1.359 1.00 55.56 126 HIS A O 1
ATOM 960 N N . GLU A 1 117 ? 16.827 46.482 2.395 1.00 55.83 127 GLU A N 1
ATOM 961 C CA . GLU A 1 117 ? 16.595 45.142 1.883 1.00 57.29 127 GLU A CA 1
ATOM 962 C C . GLU A 1 117 ? 16.347 45.100 0.375 1.00 58.13 127 GLU A C 1
ATOM 963 O O . GLU A 1 117 ? 16.681 44.119 -0.288 1.00 58.07 127 GLU A O 1
ATOM 969 N N . GLU A 1 118 ? 15.771 46.167 -0.168 1.00 59.34 128 GLU A N 1
ATOM 970 C CA . GLU A 1 118 ? 15.462 46.212 -1.593 1.00 59.31 128 GLU A CA 1
ATOM 971 C C . GLU A 1 118 ? 16.482 46.941 -2.456 1.00 58.56 128 GLU A C 1
ATOM 972 O O . GLU A 1 118 ? 16.793 46.498 -3.561 1.00 58.77 128 GLU A O 1
ATOM 978 N N . GLU A 1 119 ? 17.013 48.049 -1.955 1.00 57.45 129 GLU A N 1
ATOM 979 C CA . GLU A 1 119 ? 17.958 48.842 -2.730 1.00 56.81 129 GLU A CA 1
ATOM 980 C C . GLU A 1 119 ? 19.363 48.958 -2.141 1.00 56.19 129 GLU A C 1
ATOM 981 O O . GLU A 1 119 ? 20.232 49.612 -2.726 1.00 56.53 129 GLU A O 1
ATOM 987 N N . GLY A 1 120 ? 19.582 48.318 -0.994 1.00 55.21 130 GLY A N 1
ATOM 988 C CA . GLY A 1 120 ? 20.878 48.373 -0.332 1.00 53.09 130 GLY A CA 1
ATOM 989 C C . GLY A 1 120 ? 22.088 47.979 -1.163 1.00 52.28 130 GLY A C 1
ATOM 990 O O . GLY A 1 120 ? 21.983 47.167 -2.078 1.00 54.17 130 GLY A O 1
ATOM 991 N N . ILE A 1 121 ? 23.242 48.555 -0.830 1.00 50.89 131 ILE A N 1
ATOM 992 C CA . ILE A 1 121 ? 24.501 48.286 -1.525 1.00 48.90 131 ILE A CA 1
ATOM 993 C C . ILE A 1 121 ? 25.038 46.893 -1.198 1.00 49.62 131 ILE A C 1
ATOM 994 O O . ILE A 1 121 ? 24.790 46.367 -0.117 1.00 49.05 131 ILE A O 1
ATOM 999 N N . GLU A 1 122 ? 25.756 46.294 -2.147 1.00 51.70 132 GLU A N 1
ATOM 1000 C CA . GLU A 1 122 ? 26.348 44.964 -1.969 1.00 52.93 132 GLU A CA 1
ATOM 1001 C C . GLU A 1 122 ? 27.775 45.187 -1.511 1.00 51.56 132 GLU A C 1
ATOM 1002 O O . GLU A 1 122 ? 28.576 45.768 -2.243 1.00 52.34 132 GLU A O 1
ATOM 1008 N N . THR A 1 123 ? 28.098 44.724 -0.310 1.00 49.43 133 THR A N 1
ATOM 1009 C CA . THR A 1 123 ? 29.437 44.927 0.223 1.00 48.29 133 THR A CA 1
ATOM 1010 C C . THR A 1 123 ? 30.530 44.388 -0.692 1.00 48.74 133 THR A C 1
ATOM 1011 O O . THR A 1 123 ? 31.586 44.997 -0.815 1.00 46.94 133 THR A O 1
ATOM 1015 N N . GLN A 1 124 ? 30.270 43.263 -1.350 1.00 50.47 134 GLN A N 1
ATOM 1016 C CA . GLN A 1 124 ? 31.255 42.674 -2.252 1.00 53.70 134 GLN A CA 1
ATOM 1017 C C . GLN A 1 124 ? 31.651 43.673 -3.338 1.00 53.01 134 GLN A C 1
ATOM 1018 O O . GLN A 1 124 ? 32.838 43.838 -3.644 1.00 52.42 134 GLN A O 1
ATOM 1024 N N . TYR A 1 125 ? 30.653 44.339 -3.917 1.00 51.56 135 TYR A N 1
ATOM 1025 C CA . TYR A 1 125 ? 30.910 45.318 -4.965 1.00 51.91 135 TYR A CA 1
ATOM 1026 C C . TYR A 1 125 ? 31.535 46.581 -4.374 1.00 50.16 135 TYR A C 1
ATOM 1027 O O . TYR A 1 125 ? 32.411 47.199 -4.984 1.00 49.86 135 TYR A O 1
ATOM 1036 N N . PHE A 1 126 ? 31.086 46.963 -3.181 1.00 49.05 136 PHE A N 1
ATOM 1037 C CA . PHE A 1 126 ? 31.618 48.147 -2.513 1.00 45.64 136 PHE A CA 1
ATOM 1038 C C . PHE A 1 126 ? 33.091 47.929 -2.177 1.00 42.68 136 PHE A C 1
ATOM 1039 O O . PHE A 1 126 ? 33.902 48.854 -2.251 1.00 41.93 136 PHE A O 1
ATOM 1047 N N . ALA A 1 127 ? 33.434 46.699 -1.814 1.00 39.67 137 ALA A N 1
ATOM 1048 C CA . ALA A 1 127 ? 34.816 46.360 -1.490 1.00 40.02 137 ALA A CA 1
ATOM 1049 C C . ALA A 1 127 ? 35.700 46.692 -2.684 1.00 40.65 137 ALA A C 1
ATOM 1050 O O . ALA A 1 127 ? 36.689 47.425 -2.563 1.00 39.46 137 ALA A O 1
ATOM 1052 N N . GLU A 1 128 ? 35.331 46.139 -3.837 1.00 41.75 138 GLU A N 1
ATOM 1053 C CA . GLU A 1 128 ? 36.078 46.359 -5.065 1.00 42.12 138 GLU A CA 1
ATOM 1054 C C . GLU A 1 128 ? 36.212 47.852 -5.339 1.00 40.97 138 GLU A C 1
ATOM 1055 O O . GLU A 1 128 ? 37.299 48.324 -5.667 1.00 38.28 138 GLU A O 1
ATOM 1061 N N . LEU A 1 129 ? 35.115 48.597 -5.195 1.00 41.28 139 LEU A N 1
ATOM 1062 C CA . LEU A 1 129 ? 35.165 50.038 -5.427 1.00 42.97 139 LEU A CA 1
ATOM 1063 C C . LEU A 1 129 ? 36.137 50.723 -4.468 1.00 44.16 139 LEU A C 1
ATOM 1064 O O . LEU A 1 129 ? 36.908 51.584 -4.888 1.00 44.55 139 LEU A O 1
ATOM 1069 N N . LEU A 1 130 ? 36.121 50.337 -3.193 1.00 45.72 140 LEU A N 1
ATOM 1070 C CA . LEU A 1 130 ? 37.041 50.929 -2.221 1.00 48.38 140 LEU A CA 1
ATOM 1071 C C . LEU A 1 130 ? 38.483 50.769 -2.678 1.00 49.46 140 LEU A C 1
ATOM 1072 O O . LEU A 1 130 ? 39.270 51.715 -2.630 1.00 49.41 140 LEU A O 1
ATOM 1077 N N . MET A 1 131 ? 38.834 49.566 -3.116 1.00 51.15 141 MET A N 1
ATOM 1078 C CA . MET A 1 131 ? 40.192 49.310 -3.579 1.00 55.37 141 MET A CA 1
ATOM 1079 C C . MET A 1 131 ? 40.547 50.104 -4.830 1.00 57.59 141 MET A C 1
ATOM 1080 O O . MET A 1 131 ? 41.593 50.753 -4.889 1.00 59.34 141 MET A O 1
ATOM 1085 N N . THR A 1 132 ? 39.668 50.070 -5.826 1.00 59.22 142 THR A N 1
ATOM 1086 C CA . THR A 1 132 ? 39.916 50.767 -7.086 1.00 59.96 142 THR A CA 1
ATOM 1087 C C . THR A 1 132 ? 39.561 52.246 -7.063 1.00 61.99 142 THR A C 1
ATOM 1088 O O . THR A 1 132 ? 39.119 52.783 -8.077 1.00 63.39 142 THR A O 1
ATOM 1092 N N . SER A 1 133 ? 39.733 52.911 -5.925 1.00 62.89 143 SER A N 1
ATOM 1093 C CA . SER A 1 133 ? 39.413 54.334 -5.859 1.00 61.76 143 SER A CA 1
ATOM 1094 C C . SER A 1 133 ? 40.398 55.133 -4.998 1.00 61.66 143 SER A C 1
ATOM 1095 O O . SER A 1 133 ? 40.232 56.346 -4.804 1.00 62.24 143 SER A O 1
ATOM 1098 N N . GLY A 1 134 ? 41.419 54.438 -4.502 1.00 60.93 144 GLY A N 1
ATOM 1099 C CA . GLY A 1 134 ? 42.455 55.070 -3.711 1.00 61.50 144 GLY A CA 1
ATOM 1100 C C . GLY A 1 134 ? 42.080 55.704 -2.384 1.00 61.90 144 GLY A C 1
ATOM 1101 O O . GLY A 1 134 ? 42.692 56.685 -1.948 1.00 62.64 144 GLY A O 1
ATOM 1102 N N . VAL A 1 135 ? 41.073 55.139 -1.730 1.00 62.95 145 VAL A N 1
ATOM 1103 C CA . VAL A 1 135 ? 40.634 55.653 -0.432 1.00 64.17 145 VAL A CA 1
ATOM 1104 C C . VAL A 1 135 ? 41.148 54.748 0.700 1.00 63.81 145 VAL A C 1
ATOM 1105 O O . VAL A 1 135 ? 41.388 55.182 1.832 1.00 62.48 145 VAL A O 1
ATOM 1109 N N . VAL A 1 136 ? 41.335 53.481 0.343 1.00 65.20 146 VAL A N 1
ATOM 1110 C CA . VAL A 1 136 ? 41.764 52.465 1.295 1.00 66.34 146 VAL A CA 1
ATOM 1111 C C . VAL A 1 136 ? 43.192 51.961 1.419 1.00 68.38 146 VAL A C 1
ATOM 1112 O O . VAL A 1 136 ? 43.392 51.053 2.215 1.00 70.86 146 VAL A O 1
ATOM 1116 N N . LEU A 1 137 ? 44.201 52.448 0.710 1.00 68.54 147 LEU A N 1
ATOM 1117 C CA . LEU A 1 137 ? 45.416 51.739 1.018 1.00 70.12 147 LEU A CA 1
ATOM 1118 C C . LEU A 1 137 ? 46.828 52.249 0.798 1.00 72.85 147 LEU A C 1
ATOM 1119 O O . LEU A 1 137 ? 47.275 52.465 -0.321 1.00 72.27 147 LEU A O 1
ATOM 1124 N N . CYS A 1 138 ? 47.496 52.454 1.937 1.00 77.17 148 CYS A N 1
ATOM 1125 C CA . CYS A 1 138 ? 48.875 52.910 2.047 1.00 80.70 148 CYS A CA 1
ATOM 1126 C C . CYS A 1 138 ? 49.253 54.147 1.252 1.00 81.00 148 CYS A C 1
ATOM 1127 O O . CYS A 1 138 ? 50.444 54.471 1.110 1.00 81.34 148 CYS A O 1
ATOM 1130 N N . GLU A 1 139 ? 48.242 54.842 0.735 1.00 80.98 149 GLU A N 1
ATOM 1131 C CA . GLU A 1 139 ? 48.454 56.068 -0.053 1.00 80.26 149 GLU A CA 1
ATOM 1132 C C . GLU A 1 139 ? 49.014 57.147 0.895 1.00 78.63 149 GLU A C 1
ATOM 1133 O O . GLU A 1 139 ? 50.184 57.100 1.306 1.00 78.60 149 GLU A O 1
ATOM 1139 N N . GLY A 1 140 ? 48.158 58.110 1.230 1.00 76.07 150 GLY A N 1
ATOM 1140 C CA . GLY A 1 140 ? 48.537 59.187 2.127 1.00 72.18 150 GLY A CA 1
ATOM 1141 C C . GLY A 1 140 ? 47.302 59.743 2.822 1.00 69.69 150 GLY A C 1
ATOM 1142 O O . GLY A 1 140 ? 47.141 60.965 2.989 1.00 68.82 150 GLY A O 1
ATOM 1143 N N . VAL A 1 141 ? 46.431 58.826 3.239 1.00 65.94 151 VAL A N 1
ATOM 1144 C CA . VAL A 1 141 ? 45.179 59.176 3.893 1.00 61.73 151 VAL A CA 1
ATOM 1145 C C . VAL A 1 141 ? 45.258 59.160 5.425 1.00 59.67 151 VAL A C 1
ATOM 1146 O O . VAL A 1 141 ? 46.045 58.411 6.015 1.00 60.16 151 VAL A O 1
ATOM 1150 N N . LYS A 1 142 ? 44.443 60.009 6.050 1.00 56.06 152 LYS A N 1
ATOM 1151 C CA . LYS A 1 142 ? 44.342 60.098 7.503 1.00 51.66 152 LYS A CA 1
ATOM 1152 C C . LYS A 1 142 ? 42.901 59.709 7.825 1.00 47.39 152 LYS A C 1
ATOM 1153 O O . LYS A 1 142 ? 41.961 60.394 7.416 1.00 45.58 152 LYS A O 1
ATOM 1159 N N . TRP A 1 143 ? 42.723 58.598 8.532 1.00 43.10 153 TRP A N 1
ATOM 1160 C CA . TRP A 1 143 ? 41.383 58.165 8.918 1.00 38.00 153 TRP A CA 1
ATOM 1161 C C . TRP A 1 143 ? 41.070 58.661 10.328 1.00 35.72 153 TRP A C 1
ATOM 1162 O O . TRP A 1 143 ? 41.860 58.478 11.256 1.00 35.12 153 TRP A O 1
ATOM 1173 N N . LEU A 1 144 ? 39.916 59.296 10.472 1.00 33.08 154 LEU A N 1
ATOM 1174 C CA . LEU A 1 144 ? 39.481 59.824 11.754 1.00 33.66 154 LEU A CA 1
ATOM 1175 C C . LEU A 1 144 ? 38.275 59.002 12.156 1.00 35.08 154 LEU A C 1
ATOM 1176 O O . LEU A 1 144 ? 37.372 58.784 11.344 1.00 35.07 154 LEU A O 1
ATOM 1181 N N . SER A 1 145 ? 38.251 58.544 13.406 1.00 35.30 155 SER A N 1
ATOM 1182 C CA . SER A 1 145 ? 37.140 57.715 13.862 1.00 33.20 155 SER A CA 1
ATOM 1183 C C . SER A 1 145 ? 36.815 57.872 15.342 1.00 34.61 155 SER A C 1
ATOM 1184 O O . SER A 1 145 ? 37.509 58.576 16.082 1.00 35.99 155 SER A O 1
ATOM 1187 N N . PHE A 1 146 ? 35.751 57.201 15.769 1.00 34.62 156 PHE A N 1
ATOM 1188 C CA . PHE A 1 146 ? 35.314 57.268 17.159 1.00 34.78 156 PHE A CA 1
ATOM 1189 C C . PHE A 1 146 ? 34.891 55.897 17.703 1.00 33.36 156 PHE A C 1
ATOM 1190 O O . PHE A 1 146 ? 33.940 55.295 17.198 1.00 33.65 156 PHE A O 1
ATOM 1198 N N . HIS A 1 147 ? 35.596 55.414 18.728 1.00 33.05 157 HIS A N 1
ATOM 1199 C CA . HIS A 1 147 ? 35.292 54.108 19.329 1.00 34.36 157 HIS A CA 1
ATOM 1200 C C . HIS A 1 147 ? 35.096 53.158 18.143 1.00 33.41 157 HIS A C 1
ATOM 1201 O O . HIS A 1 147 ? 34.046 52.536 17.982 1.00 32.67 157 HIS A O 1
ATOM 1208 N N . SER A 1 148 ? 36.153 53.050 17.342 1.00 31.86 158 SER A N 1
ATOM 1209 C CA . SER A 1 148 ? 36.150 52.313 16.082 1.00 30.17 158 SER A CA 1
ATOM 1210 C C . SER A 1 148 ? 36.522 50.834 15.906 1.00 28.89 158 SER A C 1
ATOM 1211 O O . SER A 1 148 ? 36.555 50.353 14.773 1.00 28.50 158 SER A O 1
ATOM 1214 N N . GLY A 1 149 ? 36.800 50.105 16.979 1.00 27.73 159 GLY A N 1
ATOM 1215 C CA . GLY A 1 149 ? 37.144 48.701 16.808 1.00 27.03 159 GLY A CA 1
ATOM 1216 C C . GLY A 1 149 ? 36.240 47.945 15.833 1.00 26.63 159 GLY A C 1
ATOM 1217 O O . GLY A 1 149 ? 36.713 47.302 14.883 1.00 23.22 159 GLY A O 1
ATOM 1218 N N . TYR A 1 150 ? 34.932 48.016 16.056 1.00 28.17 160 TYR A N 1
ATOM 1219 C CA . TYR A 1 150 ? 33.989 47.323 15.178 1.00 30.07 160 TYR A CA 1
ATOM 1220 C C . TYR A 1 150 ? 33.908 47.951 13.785 1.00 31.75 160 TYR A C 1
ATOM 1221 O O . TYR A 1 150 ? 33.789 47.242 12.774 1.00 31.16 160 TYR A O 1
ATOM 1230 N N . ASP A 1 151 ? 33.979 49.278 13.739 1.00 30.28 161 ASP A N 1
ATOM 1231 C CA . ASP A 1 151 ? 33.904 49.986 12.478 1.00 31.62 161 ASP A CA 1
ATOM 1232 C C . ASP A 1 151 ? 34.990 49.479 11.529 1.00 32.30 161 ASP A C 1
ATOM 1233 O O . ASP A 1 151 ? 34.695 49.129 10.376 1.00 33.70 161 ASP A O 1
ATOM 1238 N N . PHE A 1 152 ? 36.233 49.403 12.007 1.00 30.09 162 PHE A N 1
ATOM 1239 C CA . PHE A 1 152 ? 37.310 48.908 11.155 1.00 30.16 162 PHE A CA 1
ATOM 1240 C C . PHE A 1 152 ? 37.254 47.399 10.986 1.00 30.42 162 PHE A C 1
ATOM 1241 O O . PHE A 1 152 ? 37.733 46.866 9.982 1.00 32.09 162 PHE A O 1
ATOM 1249 N N . GLY A 1 153 ? 36.673 46.715 11.970 1.00 29.34 163 GLY A N 1
ATOM 1250 C CA . GLY A 1 153 ? 36.526 45.275 11.878 1.00 27.49 163 GLY A CA 1
ATOM 1251 C C . GLY A 1 153 ? 35.625 44.976 10.693 1.00 28.37 163 GLY A C 1
ATOM 1252 O O . GLY A 1 153 ? 35.952 44.144 9.852 1.00 27.41 163 GLY A O 1
ATOM 1253 N N . TYR A 1 154 ? 34.488 45.659 10.607 1.00 28.75 164 TYR A N 1
ATOM 1254 C CA . TYR A 1 154 ? 33.598 45.436 9.477 1.00 31.46 164 TYR A CA 1
ATOM 1255 C C . TYR A 1 154 ? 34.248 45.782 8.130 1.00 33.12 164 TYR A C 1
ATOM 1256 O O . TYR A 1 154 ? 34.048 45.069 7.141 1.00 32.99 164 TYR A O 1
ATOM 1265 N N . LEU A 1 155 ? 35.036 46.854 8.086 1.00 33.07 165 LEU A N 1
ATOM 1266 C CA . LEU A 1 155 ? 35.689 47.225 6.837 1.00 33.25 165 LEU A CA 1
ATOM 1267 C C . LEU A 1 155 ? 36.718 46.172 6.425 1.00 33.54 165 LEU A C 1
ATOM 1268 O O . LEU A 1 155 ? 36.768 45.785 5.258 1.00 33.89 165 LEU A O 1
ATOM 1273 N N . ILE A 1 156 ? 37.517 45.693 7.377 1.00 32.37 166 ILE A N 1
ATOM 1274 C CA . ILE A 1 156 ? 38.520 44.677 7.077 1.00 31.27 166 ILE A CA 1
ATOM 1275 C C . ILE A 1 156 ? 37.847 43.404 6.564 1.00 34.34 166 ILE A C 1
ATOM 1276 O O . ILE A 1 156 ? 38.366 42.727 5.662 1.00 36.04 166 ILE A O 1
ATOM 1281 N N . LYS A 1 157 ? 36.683 43.089 7.128 1.00 34.00 167 LYS A N 1
ATOM 1282 C CA . LYS A 1 157 ? 35.940 41.908 6.730 1.00 33.91 167 LYS A CA 1
ATOM 1283 C C . LYS A 1 157 ? 35.515 42.004 5.267 1.00 35.67 167 LYS A C 1
ATOM 1284 O O . LYS A 1 157 ? 35.603 41.031 4.513 1.00 36.03 167 LYS A O 1
ATOM 1290 N N . ILE A 1 158 ? 35.045 43.182 4.879 1.00 35.94 168 ILE A N 1
ATOM 1291 C CA . ILE A 1 158 ? 34.592 43.432 3.520 1.00 36.26 168 ILE A CA 1
ATOM 1292 C C . ILE A 1 158 ? 35.757 43.421 2.533 1.00 36.87 168 ILE A C 1
ATOM 1293 O O . ILE A 1 158 ? 35.732 42.707 1.533 1.00 36.19 168 ILE A O 1
ATOM 1298 N N . LEU A 1 159 ? 36.780 44.211 2.831 1.00 36.72 169 LEU A N 1
ATOM 1299 C CA . LEU A 1 159 ? 37.949 44.315 1.971 1.00 36.43 169 LEU A CA 1
ATOM 1300 C C . LEU A 1 159 ? 38.692 43.007 1.721 1.00 36.29 169 LEU A C 1
ATOM 1301 O O . LEU A 1 159 ? 39.245 42.811 0.636 1.00 37.21 169 LEU A O 1
ATOM 1306 N N . THR A 1 160 ? 38.721 42.117 2.708 1.00 33.68 170 THR A N 1
ATOM 1307 C CA . THR A 1 160 ? 39.418 40.850 2.522 1.00 32.99 170 THR A CA 1
ATOM 1308 C C . THR A 1 160 ? 38.432 39.768 2.126 1.00 32.91 170 THR A C 1
ATOM 1309 O O . THR A 1 160 ? 38.823 38.683 1.702 1.00 31.47 170 THR A O 1
ATOM 1313 N N . ASN A 1 161 ? 37.147 40.089 2.261 1.00 34.24 171 ASN A N 1
ATOM 1314 C CA . ASN A 1 161 ? 36.062 39.165 1.957 1.00 32.40 171 ASN A CA 1
ATOM 1315 C C . ASN A 1 161 ? 36.233 37.829 2.696 1.00 32.68 171 ASN A C 1
ATOM 1316 O O . ASN A 1 161 ? 36.018 36.754 2.143 1.00 32.53 171 ASN A O 1
ATOM 1321 N N . SER A 1 162 ? 36.624 37.903 3.963 1.00 33.99 172 SER A N 1
ATOM 1322 C CA . SER A 1 162 ? 36.777 36.689 4.765 1.00 35.96 172 SER A CA 1
ATOM 1323 C C . SER A 1 162 ? 36.705 36.980 6.248 1.00 34.47 172 SER A C 1
ATOM 1324 O O . SER A 1 162 ? 36.782 38.129 6.674 1.00 35.19 172 SER A O 1
ATOM 1327 N N . ASN A 1 163 ? 36.551 35.920 7.028 1.00 35.42 173 ASN A N 1
ATOM 1328 C CA . ASN A 1 163 ? 36.518 36.022 8.483 1.00 35.16 173 ASN A CA 1
ATOM 1329 C C . ASN A 1 163 ? 37.786 36.761 8.912 1.00 34.19 173 ASN A C 1
ATOM 1330 O O . ASN A 1 163 ? 38.811 36.717 8.211 1.00 30.97 173 ASN A O 1
ATOM 1335 N N . LEU A 1 164 ? 37.721 37.432 10.059 1.00 31.96 174 LEU A N 1
ATOM 1336 C CA . LEU A 1 164 ? 38.880 38.155 10.560 1.00 30.20 174 LEU A CA 1
ATOM 1337 C C . LEU A 1 164 ? 39.941 37.178 11.030 1.00 29.57 174 LEU A C 1
ATOM 1338 O O . LEU A 1 164 ? 39.632 36.028 11.386 1.00 27.62 174 LEU A O 1
ATOM 1343 N N . PRO A 1 165 ? 41.211 37.613 11.016 1.00 28.53 175 PRO A N 1
ATOM 1344 C CA . PRO A 1 165 ? 42.345 36.790 11.448 1.00 29.02 175 PRO A CA 1
ATOM 1345 C C . PRO A 1 165 ? 42.084 36.258 12.866 1.00 30.29 175 PRO A C 1
ATOM 1346 O O . PRO A 1 165 ? 41.568 36.982 13.720 1.00 30.35 175 PRO A O 1
ATOM 1350 N N . GLU A 1 166 ? 42.432 35.001 13.114 1.00 30.76 176 GLU A N 1
ATOM 1351 C CA . GLU A 1 166 ? 42.219 34.415 14.429 1.00 33.65 176 GLU A CA 1
ATOM 1352 C C . GLU A 1 166 ? 43.013 35.132 15.519 1.00 33.96 176 GLU A C 1
ATOM 1353 O O . GLU A 1 166 ? 42.525 35.298 16.634 1.00 33.42 176 GLU A O 1
ATOM 1359 N N . GLU A 1 167 ? 44.230 35.554 15.178 1.00 35.11 177 GLU A N 1
ATOM 1360 C CA . GLU A 1 167 ? 45.123 36.257 16.090 1.00 36.57 177 GLU A CA 1
ATOM 1361 C C . GLU A 1 167 ? 44.997 37.776 16.012 1.00 37.09 177 GLU A C 1
ATOM 1362 O O . GLU A 1 167 ? 44.946 38.358 14.928 1.00 37.34 177 GLU A O 1
ATOM 1368 N N . GLU A 1 168 ? 44.968 38.411 17.176 1.00 37.08 178 GLU A N 1
ATOM 1369 C CA . GLU A 1 168 ? 44.857 39.859 17.279 1.00 37.04 178 GLU A CA 1
ATOM 1370 C C . GLU A 1 168 ? 45.962 40.605 16.536 1.00 37.44 178 GLU A C 1
ATOM 1371 O O . GLU A 1 168 ? 45.696 41.592 15.847 1.00 37.10 178 GLU A O 1
ATOM 1377 N N . LEU A 1 169 ? 47.203 40.146 16.685 1.00 37.84 179 LEU A N 1
ATOM 1378 C CA . LEU A 1 169 ? 48.336 40.803 16.031 1.00 38.24 179 LEU A CA 1
ATOM 1379 C C . LEU A 1 169 ? 48.232 40.762 14.512 1.00 37.05 179 LEU A C 1
ATOM 1380 O O . LEU A 1 169 ? 48.637 41.707 13.834 1.00 34.63 179 LEU A O 1
ATOM 1385 N N . ASP A 1 170 ? 47.692 39.669 13.980 1.00 35.85 180 ASP A N 1
ATOM 1386 C CA . ASP A 1 170 ? 47.521 39.547 12.541 1.00 36.06 180 ASP A CA 1
ATOM 1387 C C . ASP A 1 170 ? 46.474 40.547 12.058 1.00 34.95 180 ASP A C 1
ATOM 1388 O O . ASP A 1 170 ? 46.620 41.132 10.987 1.00 36.38 180 ASP A O 1
ATOM 1393 N N . PHE A 1 171 ? 45.417 40.743 12.840 1.00 32.41 181 PHE A N 1
ATOM 1394 C CA . PHE A 1 171 ? 44.367 41.684 12.464 1.00 31.68 181 PHE A CA 1
ATOM 1395 C C . PHE A 1 171 ? 44.947 43.084 12.318 1.00 32.64 181 PHE A C 1
ATOM 1396 O O . PHE A 1 171 ? 44.606 43.806 11.383 1.00 32.35 181 PHE A O 1
ATOM 1404 N N . PHE A 1 172 ? 45.824 43.470 13.241 1.00 33.51 182 PHE A N 1
ATOM 1405 C CA . PHE A 1 172 ? 46.423 44.798 13.176 1.00 35.70 182 PHE A CA 1
ATOM 1406 C C . PHE A 1 172 ? 47.441 44.953 12.058 1.00 36.49 182 PHE A C 1
ATOM 1407 O O . PHE A 1 172 ? 47.658 46.060 11.560 1.00 36.69 182 PHE A O 1
ATOM 1415 N N . GLU A 1 173 ? 48.072 43.855 11.664 1.00 37.86 183 GLU A N 1
ATOM 1416 C CA . GLU A 1 173 ? 49.027 43.917 10.562 1.00 40.86 183 GLU A CA 1
ATOM 1417 C C . GLU A 1 173 ? 48.221 44.260 9.312 1.00 39.53 183 GLU A C 1
ATOM 1418 O O . GLU A 1 173 ? 48.600 45.133 8.531 1.00 40.13 183 GLU A O 1
ATOM 1424 N N . ILE A 1 174 ? 47.096 43.572 9.144 1.00 37.79 184 ILE A N 1
ATOM 1425 C CA . ILE A 1 174 ? 46.220 43.797 8.005 1.00 38.35 184 ILE A CA 1
ATOM 1426 C C . ILE A 1 174 ? 45.574 45.169 8.095 1.00 39.53 184 ILE A C 1
ATOM 1427 O O . ILE A 1 174 ? 45.429 45.857 7.086 1.00 40.13 184 ILE A O 1
ATOM 1432 N N . LEU A 1 175 ? 45.192 45.575 9.299 1.00 39.77 185 LEU A N 1
ATOM 1433 C CA . LEU A 1 175 ? 44.580 46.884 9.467 1.00 41.39 185 LEU A CA 1
ATOM 1434 C C . LEU A 1 175 ? 45.539 47.961 8.942 1.00 42.82 185 LEU A C 1
ATOM 1435 O O . LEU A 1 175 ? 45.125 48.894 8.250 1.00 42.44 185 LEU A O 1
ATOM 1440 N N . ARG A 1 176 ? 46.821 47.824 9.268 1.00 43.71 186 ARG A N 1
ATOM 1441 C CA . ARG A 1 176 ? 47.823 48.794 8.837 1.00 46.52 186 ARG A CA 1
ATOM 1442 C C . ARG A 1 176 ? 47.988 48.883 7.323 1.00 46.31 186 ARG A C 1
ATOM 1443 O O . ARG A 1 176 ? 48.217 49.963 6.783 1.00 46.83 186 ARG A O 1
ATOM 1451 N N . LEU A 1 177 ? 47.878 47.751 6.638 1.00 46.07 187 LEU A N 1
ATOM 1452 C CA . LEU A 1 177 ? 48.012 47.736 5.192 1.00 44.76 187 LEU A CA 1
ATOM 1453 C C . LEU A 1 177 ? 46.912 48.575 4.536 1.00 44.78 187 LEU A C 1
ATOM 1454 O O . LEU A 1 177 ? 47.194 49.397 3.655 1.00 44.89 187 LEU A O 1
ATOM 1459 N N . PHE A 1 178 ? 45.665 48.377 4.963 1.00 41.43 188 PHE A N 1
ATOM 1460 C CA . PHE A 1 178 ? 44.563 49.140 4.395 1.00 39.02 188 PHE A CA 1
ATOM 1461 C C . PHE A 1 178 ? 44.399 50.529 5.003 1.00 37.37 188 PHE A C 1
ATOM 1462 O O . PHE A 1 178 ? 44.048 51.475 4.311 1.00 36.40 188 PHE A O 1
ATOM 1470 N N . PHE A 1 179 ? 44.651 50.670 6.295 1.00 35.67 189 PHE A N 1
ATOM 1471 C CA . PHE A 1 179 ? 44.494 51.976 6.921 1.00 34.68 189 PHE A CA 1
ATOM 1472 C C . PHE A 1 179 ? 45.737 52.279 7.735 1.00 35.21 189 PHE A C 1
ATOM 1473 O O . PHE A 1 179 ? 45.720 52.231 8.958 1.00 36.89 189 PHE A O 1
ATOM 1481 N N . PRO A 1 180 ? 46.842 52.604 7.055 1.00 36.81 190 PRO A N 1
ATOM 1482 C CA . PRO A 1 180 ? 48.096 52.904 7.753 1.00 36.46 190 PRO A CA 1
ATOM 1483 C C . PRO A 1 180 ? 48.013 54.023 8.788 1.00 34.41 190 PRO A C 1
ATOM 1484 O O . PRO A 1 180 ? 48.765 54.018 9.761 1.00 34.23 190 PRO A O 1
ATOM 1488 N N . VAL A 1 181 ? 47.103 54.970 8.595 1.00 32.57 191 VAL A N 1
ATOM 1489 C CA . VAL A 1 181 ? 46.972 56.065 9.549 1.00 33.44 191 VAL A CA 1
ATOM 1490 C C . VAL A 1 181 ? 45.549 56.208 10.086 1.00 33.46 191 VAL A C 1
ATOM 1491 O O . VAL A 1 181 ? 44.608 56.476 9.337 1.00 35.24 191 VAL A O 1
ATOM 1495 N N . ILE A 1 182 ? 45.399 56.019 11.394 1.00 33.83 192 ILE A N 1
ATOM 1496 C CA . ILE A 1 182 ? 44.094 56.114 12.036 1.00 32.07 192 ILE A CA 1
ATOM 1497 C C . ILE A 1 182 ? 44.184 56.852 13.350 1.00 32.30 192 ILE A C 1
ATOM 1498 O O . ILE A 1 182 ? 45.038 56.553 14.181 1.00 32.93 192 ILE A O 1
ATOM 1503 N N . TYR A 1 183 ? 43.290 57.811 13.539 1.00 33.33 193 TYR A N 1
ATOM 1504 C CA . TYR A 1 183 ? 43.213 58.550 14.787 1.00 33.88 193 TYR A CA 1
ATOM 1505 C C . TYR A 1 183 ? 41.802 58.306 15.326 1.00 33.19 193 TYR A C 1
ATOM 1506 O O . TYR A 1 183 ? 40.811 58.696 14.696 1.00 32.89 193 TYR A O 1
ATOM 1515 N N . ASP A 1 184 ? 41.711 57.627 16.467 1.00 30.90 194 ASP A N 1
ATOM 1516 C CA . ASP A 1 184 ? 40.417 57.356 17.082 1.00 30.28 194 ASP A CA 1
ATOM 1517 C C . ASP A 1 184 ? 40.209 58.458 18.113 1.00 29.98 194 ASP A C 1
ATOM 1518 O O . ASP A 1 184 ? 40.896 58.522 19.137 1.00 28.30 194 ASP A O 1
ATOM 1523 N N . VAL A 1 185 ? 39.257 59.335 17.813 1.00 30.94 195 VAL A N 1
ATOM 1524 C CA . VAL A 1 185 ? 38.946 60.477 18.659 1.00 32.16 195 VAL A CA 1
ATOM 1525 C C . VAL A 1 185 ? 38.626 60.138 20.104 1.00 31.79 195 VAL A C 1
ATOM 1526 O O . VAL A 1 185 ? 38.975 60.913 21.012 1.00 31.11 195 VAL A O 1
ATOM 1530 N N . LYS A 1 186 ? 37.959 59.008 20.330 1.00 28.54 196 LYS A N 1
ATOM 1531 C CA . LYS A 1 186 ? 37.610 58.635 21.695 1.00 29.91 196 LYS A CA 1
ATOM 1532 C C . LYS A 1 186 ? 38.856 58.230 22.459 1.00 28.42 196 LYS A C 1
ATOM 1533 O O . LYS A 1 186 ? 38.945 58.428 23.667 1.00 27.23 196 LYS A O 1
ATOM 1539 N N . TYR A 1 187 ? 39.813 57.647 21.755 1.00 29.03 197 TYR A N 1
ATOM 1540 C CA . TYR A 1 187 ? 41.067 57.265 22.384 1.00 31.58 197 TYR A CA 1
ATOM 1541 C C . TYR A 1 187 ? 41.789 58.575 22.747 1.00 31.69 197 TYR A C 1
ATOM 1542 O O . TYR A 1 187 ? 42.266 58.741 23.869 1.00 30.90 197 TYR A O 1
ATOM 1551 N N . LEU A 1 188 ? 41.844 59.508 21.797 1.00 30.80 198 LEU A N 1
ATOM 1552 C CA . LEU A 1 188 ? 42.475 60.807 22.035 1.00 31.45 198 LEU A CA 1
ATOM 1553 C C . LEU A 1 188 ? 41.846 61.519 23.235 1.00 30.25 198 LEU A C 1
ATOM 1554 O O . LEU A 1 188 ? 42.530 62.233 23.962 1.00 29.08 198 LEU A O 1
ATOM 1559 N N . MET A 1 189 ? 40.548 61.309 23.450 1.00 31.07 199 MET A N 1
ATOM 1560 C CA . MET A 1 189 ? 39.832 61.940 24.564 1.00 32.50 199 MET A CA 1
ATOM 1561 C C . MET A 1 189 ? 40.349 61.532 25.942 1.00 34.41 199 MET A C 1
ATOM 1562 O O . MET A 1 189 ? 40.116 62.229 26.940 1.00 37.90 199 MET A O 1
ATOM 1567 N N . LYS A 1 190 ? 41.042 60.404 26.012 1.00 35.16 200 LYS A N 1
ATOM 1568 C CA . LYS A 1 190 ? 41.566 59.959 27.287 1.00 36.80 200 LYS A CA 1
ATOM 1569 C C . LYS A 1 190 ? 42.682 60.889 27.740 1.00 37.51 200 LYS A C 1
ATOM 1570 O O . LYS A 1 190 ? 42.977 60.971 28.931 1.00 38.18 200 LYS A O 1
ATOM 1576 N N . SER A 1 191 ? 43.297 61.593 26.792 1.00 36.73 201 SER A N 1
ATOM 1577 C CA . SER A 1 191 ? 44.378 62.517 27.117 1.00 37.55 201 SER A CA 1
ATOM 1578 C C . SER A 1 191 ? 43.866 63.932 27.382 1.00 37.38 201 SER A C 1
ATOM 1579 O O . SER A 1 191 ? 44.634 64.818 27.781 1.00 36.76 201 SER A O 1
ATOM 1582 N N . CYS A 1 192 ? 42.572 64.138 27.154 1.00 36.14 202 CYS A N 1
ATOM 1583 C CA . CYS A 1 192 ? 41.944 65.438 27.367 1.00 36.43 202 CYS A CA 1
ATOM 1584 C C . CYS A 1 192 ? 41.102 65.385 28.628 1.00 37.31 202 CYS A C 1
ATOM 1585 O O . CYS A 1 192 ? 39.973 64.913 28.621 1.00 38.94 202 CYS A O 1
ATOM 1588 N N . LYS A 1 193 ? 41.687 65.881 29.708 1.00 40.09 203 LYS A N 1
ATOM 1589 C CA . LYS A 1 193 ? 41.079 65.906 31.026 1.00 42.36 203 LYS A CA 1
ATOM 1590 C C . LYS A 1 193 ? 39.596 66.284 31.114 1.00 43.67 203 LYS A C 1
ATOM 1591 O O . LYS A 1 193 ? 38.861 65.714 31.917 1.00 44.40 203 LYS A O 1
ATOM 1597 N N . ASN A 1 194 ? 39.148 67.237 30.305 1.00 45.76 204 ASN A N 1
ATOM 1598 C CA . ASN A 1 194 ? 37.753 67.665 30.375 1.00 47.09 204 ASN A CA 1
ATOM 1599 C C . ASN A 1 194 ? 36.819 67.102 29.309 1.00 47.88 204 ASN A C 1
ATOM 1600 O O . ASN A 1 194 ? 35.703 67.595 29.136 1.00 48.45 204 ASN A O 1
ATOM 1605 N N . LEU A 1 195 ? 37.263 66.076 28.594 1.00 46.81 205 LEU A N 1
ATOM 1606 C CA . LEU A 1 195 ? 36.426 65.467 27.572 1.00 47.14 205 LEU A CA 1
ATOM 1607 C C . LEU A 1 195 ? 36.119 64.022 27.944 1.00 48.38 205 LEU A C 1
ATOM 1608 O O . LEU A 1 195 ? 37.028 63.242 28.254 1.00 49.47 205 LEU A O 1
ATOM 1613 N N . LYS A 1 196 ? 34.836 63.674 27.920 1.00 48.24 206 LYS A N 1
ATOM 1614 C CA . LYS A 1 196 ? 34.400 62.323 28.249 1.00 49.11 206 LYS A CA 1
ATOM 1615 C C . LYS A 1 196 ? 33.078 61.987 27.567 1.00 48.77 206 LYS A C 1
ATOM 1616 O O . LYS A 1 196 ? 32.412 62.874 27.030 1.00 47.86 206 LYS A O 1
ATOM 1622 N N . GLY A 1 197 ? 32.718 60.702 27.585 1.00 47.48 207 GLY A N 1
ATOM 1623 C CA . GLY A 1 197 ? 31.472 60.255 26.983 1.00 45.20 207 GLY A CA 1
ATOM 1624 C C . GLY A 1 197 ? 31.521 59.905 25.505 1.00 45.46 207 GLY A C 1
ATOM 1625 O O . GLY A 1 197 ? 32.593 59.832 24.897 1.00 45.29 207 GLY A O 1
ATOM 1626 N N . GLY A 1 198 ? 30.341 59.691 24.927 1.00 44.77 208 GLY A N 1
ATOM 1627 C CA . GLY A 1 198 ? 30.240 59.343 23.522 1.00 43.11 208 GLY A CA 1
ATOM 1628 C C . GLY A 1 198 ? 30.273 60.560 22.627 1.00 43.10 208 GLY A C 1
ATOM 1629 O O . GLY A 1 198 ? 30.474 61.669 23.110 1.00 43.74 208 GLY A O 1
ATOM 1630 N N . LEU A 1 199 ? 30.065 60.355 21.328 1.00 43.54 209 LEU A N 1
ATOM 1631 C CA . LEU A 1 199 ? 30.091 61.436 20.348 1.00 45.03 209 LEU A CA 1
ATOM 1632 C C . LEU A 1 199 ? 29.203 62.637 20.651 1.00 46.49 209 LEU A C 1
ATOM 1633 O O . LEU A 1 199 ? 29.643 63.781 20.541 1.00 46.47 209 LEU A O 1
ATOM 1638 N N . GLN A 1 200 ? 27.953 62.376 21.016 1.00 48.80 210 GLN A N 1
ATOM 1639 C CA . GLN A 1 200 ? 26.994 63.439 21.310 1.00 51.06 210 GLN A CA 1
ATOM 1640 C C . GLN A 1 200 ? 27.425 64.297 22.496 1.00 50.98 210 GLN A C 1
ATOM 1641 O O . GLN A 1 200 ? 27.214 65.509 22.513 1.00 50.86 210 GLN A O 1
ATOM 1647 N N . GLU A 1 201 ? 28.031 63.660 23.488 1.00 51.10 211 GLU A N 1
ATOM 1648 C CA . GLU A 1 201 ? 28.488 64.366 24.672 1.00 52.04 211 GLU A CA 1
ATOM 1649 C C . GLU A 1 201 ? 29.733 65.192 24.364 1.00 50.23 211 GLU A C 1
ATOM 1650 O O . GLU A 1 201 ? 29.924 66.270 24.915 1.00 50.72 211 GLU A O 1
ATOM 1656 N N . VAL A 1 202 ? 30.579 64.682 23.480 1.00 48.73 212 VAL A N 1
ATOM 1657 C CA . VAL A 1 202 ? 31.797 65.382 23.109 1.00 48.78 212 VAL A CA 1
ATOM 1658 C C . VAL A 1 202 ? 31.448 66.584 22.239 1.00 48.11 212 VAL A C 1
ATOM 1659 O O . VAL A 1 202 ? 32.086 67.631 22.332 1.00 46.72 212 VAL A O 1
ATOM 1663 N N . ALA A 1 203 ? 30.434 66.429 21.392 1.00 48.32 213 ALA A N 1
ATOM 1664 C CA . ALA A 1 203 ? 29.994 67.516 20.523 1.00 49.83 213 ALA A CA 1
ATOM 1665 C C . ALA A 1 203 ? 29.517 68.660 21.412 1.00 51.61 213 ALA A C 1
ATOM 1666 O O . ALA A 1 203 ? 29.819 69.829 21.166 1.00 50.41 213 ALA A O 1
ATOM 1668 N N . GLU A 1 204 ? 28.779 68.303 22.457 1.00 54.14 214 GLU A N 1
ATOM 1669 C CA . GLU A 1 204 ? 28.263 69.274 23.407 1.00 56.63 214 GLU A CA 1
ATOM 1670 C C . GLU A 1 204 ? 29.415 69.986 24.112 1.00 56.64 214 GLU A C 1
ATOM 1671 O O . GLU A 1 204 ? 29.448 71.214 24.176 1.00 55.64 214 GLU A O 1
ATOM 1677 N N . GLN A 1 205 ? 30.362 69.209 24.632 1.00 56.43 215 GLN A N 1
ATOM 1678 C CA . GLN A 1 205 ? 31.505 69.768 25.344 1.00 57.32 215 GLN A CA 1
ATOM 1679 C C . GLN A 1 205 ? 32.372 70.648 24.453 1.00 57.72 215 GLN A C 1
ATOM 1680 O O . GLN A 1 205 ? 32.943 71.632 24.919 1.00 57.59 215 GLN A O 1
ATOM 1686 N N . LEU A 1 206 ? 32.468 70.299 23.174 1.00 58.03 216 LEU A N 1
ATOM 1687 C CA . LEU A 1 206 ? 33.278 71.073 22.235 1.00 58.44 216 LEU A CA 1
ATOM 1688 C C . LEU A 1 206 ? 32.434 72.105 21.502 1.00 59.83 216 LEU A C 1
ATOM 1689 O O . LEU A 1 206 ? 32.954 72.904 20.723 1.00 58.96 216 LEU A O 1
ATOM 1694 N N . GLU A 1 207 ? 31.130 72.078 21.754 1.00 62.79 217 GLU A N 1
ATOM 1695 C CA . GLU A 1 207 ? 30.201 73.008 21.125 1.00 65.96 217 GLU A CA 1
ATOM 1696 C C . GLU A 1 207 ? 30.298 72.909 19.611 1.00 66.85 217 GLU A C 1
ATOM 1697 O O . GLU A 1 207 ? 30.605 73.887 18.929 1.00 66.02 217 GLU A O 1
ATOM 1703 N N . LEU A 1 208 ? 30.039 71.718 19.089 1.00 69.00 218 LEU A N 1
ATOM 1704 C CA . LEU A 1 208 ? 30.102 71.495 17.656 1.00 72.54 218 LEU A CA 1
ATOM 1705 C C . LEU A 1 208 ? 28.707 71.532 17.056 1.00 75.79 218 LEU A C 1
ATOM 1706 O O . LEU A 1 208 ? 27.722 71.183 17.713 1.00 75.37 218 LEU A O 1
ATOM 1711 N N . GLU A 1 209 ? 28.630 71.956 15.799 1.00 79.46 219 GLU A N 1
ATOM 1712 C CA . GLU A 1 209 ? 27.356 72.041 15.112 1.00 83.07 219 GLU A CA 1
ATOM 1713 C C . GLU A 1 209 ? 26.948 70.695 14.531 1.00 83.95 219 GLU A C 1
ATOM 1714 O O . GLU A 1 209 ? 27.520 70.234 13.542 1.00 84.40 219 GLU A O 1
ATOM 1720 N N . ARG A 1 210 ? 25.957 70.072 15.159 1.00 84.74 220 ARG A N 1
ATOM 1721 C CA . ARG A 1 210 ? 25.451 68.780 14.715 1.00 86.20 220 ARG A CA 1
ATOM 1722 C C . ARG A 1 210 ? 24.582 68.946 13.465 1.00 85.95 220 ARG A C 1
ATOM 1723 O O . ARG A 1 210 ? 23.695 69.801 13.423 1.00 85.51 220 ARG A O 1
ATOM 1731 N N . ILE A 1 211 ? 24.845 68.120 12.454 1.00 85.62 221 ILE A N 1
ATOM 1732 C CA . ILE A 1 211 ? 24.120 68.181 11.184 1.00 85.08 221 ILE A CA 1
ATOM 1733 C C . ILE A 1 211 ? 23.502 66.847 10.761 1.00 84.66 221 ILE A C 1
ATOM 1734 O O . ILE A 1 211 ? 24.214 65.861 10.582 1.00 84.57 221 ILE A O 1
ATOM 1739 N N . GLY A 1 212 ? 22.181 66.828 10.594 1.00 84.34 222 GLY A N 1
ATOM 1740 C CA . GLY A 1 212 ? 21.499 65.618 10.162 1.00 83.00 222 GLY A CA 1
ATOM 1741 C C . GLY A 1 212 ? 20.974 64.694 11.248 1.00 82.61 222 GLY A C 1
ATOM 1742 O O . GLY A 1 212 ? 20.979 65.048 12.428 1.00 81.76 222 GLY A O 1
ATOM 1743 N N . PRO A 1 213 ? 20.497 63.493 10.866 1.00 82.68 223 PRO A N 1
ATOM 1744 C CA . PRO A 1 213 ? 19.960 62.492 11.797 1.00 82.14 223 PRO A CA 1
ATOM 1745 C C . PRO A 1 213 ? 21.024 62.131 12.828 1.00 81.47 223 PRO A C 1
ATOM 1746 O O . PRO A 1 213 ? 21.866 61.269 12.586 1.00 82.02 223 PRO A O 1
ATOM 1750 N N . GLN A 1 214 ? 20.977 62.789 13.979 1.00 80.23 224 GLN A N 1
ATOM 1751 C CA . GLN A 1 214 ? 21.966 62.560 15.021 1.00 79.38 224 GLN A CA 1
ATOM 1752 C C . GLN A 1 214 ? 22.002 61.162 15.619 1.00 78.39 224 GLN A C 1
ATOM 1753 O O . GLN A 1 214 ? 21.810 60.994 16.821 1.00 79.53 224 GLN A O 1
ATOM 1759 N N . HIS A 1 215 ? 22.264 60.166 14.778 1.00 76.02 225 HIS A N 1
ATOM 1760 C CA . HIS A 1 215 ? 22.363 58.780 15.222 1.00 73.95 225 HIS A CA 1
ATOM 1761 C C . HIS A 1 215 ? 22.621 57.820 14.072 1.00 70.42 225 HIS A C 1
ATOM 1762 O O . HIS A 1 215 ? 22.330 56.624 14.171 1.00 70.33 225 HIS A O 1
ATOM 1769 N N . GLN A 1 216 ? 23.173 58.357 12.986 1.00 64.83 226 GLN A N 1
ATOM 1770 C CA . GLN A 1 216 ? 23.498 57.571 11.804 1.00 58.40 226 GLN A CA 1
ATOM 1771 C C . GLN A 1 216 ? 24.943 57.799 11.390 1.00 54.75 226 GLN A C 1
ATOM 1772 O O . GLN A 1 216 ? 25.555 58.801 11.768 1.00 53.74 226 GLN A O 1
ATOM 1778 N N . ALA A 1 217 ? 25.480 56.855 10.620 1.00 50.57 227 ALA A N 1
ATOM 1779 C CA . ALA A 1 217 ? 26.865 56.900 10.159 1.00 46.89 227 ALA A CA 1
ATOM 1780 C C . ALA A 1 217 ? 27.351 58.246 9.608 1.00 45.37 227 ALA A C 1
ATOM 1781 O O . ALA A 1 217 ? 28.354 58.783 10.081 1.00 41.83 227 ALA A O 1
ATOM 1783 N N . GLY A 1 218 ? 26.653 58.779 8.605 1.00 44.26 228 GLY A N 1
ATOM 1784 C CA . GLY A 1 218 ? 27.052 60.052 8.022 1.00 43.15 228 GLY A CA 1
ATOM 1785 C C . GLY A 1 218 ? 27.119 61.197 9.023 1.00 41.99 228 GLY A C 1
ATOM 1786 O O . GLY A 1 218 ? 28.122 61.908 9.129 1.00 41.41 228 GLY A O 1
ATOM 1787 N N . SER A 1 219 ? 26.036 61.376 9.764 1.00 41.75 229 SER A N 1
ATOM 1788 C CA . SER A 1 219 ? 25.952 62.428 10.764 1.00 42.00 229 SER A CA 1
ATOM 1789 C C . SER A 1 219 ? 27.088 62.317 11.796 1.00 42.10 229 SER A C 1
ATOM 1790 O O . SER A 1 219 ? 27.717 63.321 12.163 1.00 40.49 229 SER A O 1
ATOM 1793 N N . ASP A 1 220 ? 27.347 61.096 12.257 1.00 41.54 230 ASP A N 1
ATOM 1794 C CA . ASP A 1 220 ? 28.403 60.868 13.233 1.00 42.09 230 ASP A CA 1
ATOM 1795 C C . ASP A 1 220 ? 29.795 61.185 12.695 1.00 40.51 230 ASP A C 1
ATOM 1796 O O . ASP A 1 220 ? 30.615 61.766 13.410 1.00 39.36 230 ASP A O 1
ATOM 1801 N N . SER A 1 221 ? 30.062 60.805 11.446 1.00 38.51 231 SER A N 1
ATOM 1802 C CA . SER A 1 221 ? 31.363 61.062 10.839 1.00 38.42 231 SER A CA 1
ATOM 1803 C C . SER A 1 221 ? 31.630 62.562 10.775 1.00 37.77 231 SER A C 1
ATOM 1804 O O . SER A 1 221 ? 32.767 62.999 10.907 1.00 37.94 231 SER A O 1
ATOM 1807 N N . LEU A 1 222 ? 30.582 63.350 10.580 1.00 38.54 232 LEU A N 1
ATOM 1808 C CA . LEU A 1 222 ? 30.744 64.793 10.533 1.00 39.29 232 LEU A CA 1
ATOM 1809 C C . LEU A 1 222 ? 31.253 65.275 11.881 1.00 38.98 232 LEU A C 1
ATOM 1810 O O . LEU A 1 222 ? 32.269 65.971 11.947 1.00 40.30 232 LEU A O 1
ATOM 1815 N N . LEU A 1 223 ? 30.552 64.904 12.955 1.00 38.03 233 LEU A N 1
ATOM 1816 C CA . LEU A 1 223 ? 30.973 65.281 14.308 1.00 36.69 233 LEU A CA 1
ATOM 1817 C C . LEU A 1 223 ? 32.395 64.804 14.611 1.00 35.92 233 LEU A C 1
ATOM 1818 O O . LEU A 1 223 ? 33.182 65.543 15.186 1.00 36.80 233 LEU A O 1
ATOM 1823 N N . THR A 1 224 ? 32.728 63.576 14.220 1.00 34.81 234 THR A N 1
ATOM 1824 C CA . THR A 1 224 ? 34.068 63.059 14.469 1.00 34.36 234 THR A CA 1
ATOM 1825 C C . THR A 1 224 ? 35.126 63.965 13.853 1.00 35.04 234 THR A C 1
ATOM 1826 O O . THR A 1 224 ? 36.075 64.364 14.521 1.00 34.34 234 THR A O 1
ATOM 1830 N N . GLY A 1 225 ? 34.954 64.281 12.575 1.00 36.28 235 GLY A N 1
ATOM 1831 C CA . GLY A 1 225 ? 35.903 65.131 11.890 1.00 36.48 235 GLY A CA 1
ATOM 1832 C C . GLY A 1 225 ? 36.046 66.482 12.555 1.00 37.55 235 GLY A C 1
ATOM 1833 O O . GLY A 1 225 ? 37.155 66.993 12.709 1.00 36.42 235 GLY A O 1
ATOM 1834 N N . MET A 1 226 ? 34.918 67.063 12.950 1.00 39.66 236 MET A N 1
ATOM 1835 C CA . MET A 1 226 ? 34.921 68.370 13.597 1.00 41.96 236 MET A CA 1
ATOM 1836 C C . MET A 1 226 ? 35.620 68.279 14.944 1.00 42.49 236 MET A C 1
ATOM 1837 O O . MET A 1 226 ? 36.381 69.177 15.322 1.00 43.63 236 MET A O 1
ATOM 1842 N N . ALA A 1 227 ? 35.369 67.186 15.660 1.00 40.45 237 ALA A N 1
ATOM 1843 C CA . ALA A 1 227 ? 35.975 66.985 16.967 1.00 39.77 237 ALA A CA 1
ATOM 1844 C C . ALA A 1 227 ? 37.480 66.813 16.846 1.00 38.83 237 ALA A C 1
ATOM 1845 O O . ALA A 1 227 ? 38.240 67.351 17.648 1.00 39.31 237 ALA A O 1
ATOM 1847 N N . PHE A 1 228 ? 37.911 66.071 15.834 1.00 38.52 238 PHE A N 1
ATOM 1848 C CA . PHE A 1 228 ? 39.327 65.836 15.639 1.00 38.37 238 PHE A CA 1
ATOM 1849 C C . PHE A 1 228 ? 40.104 67.133 15.451 1.00 40.13 238 PHE A C 1
ATOM 1850 O O . PHE A 1 228 ? 41.043 67.411 16.199 1.00 40.06 238 PHE A O 1
ATOM 1858 N N . PHE A 1 229 ? 39.714 67.927 14.457 1.00 40.20 239 PHE A N 1
ATOM 1859 C CA . PHE A 1 229 ? 40.417 69.174 14.184 1.00 39.98 239 PHE A CA 1
ATOM 1860 C C . PHE A 1 229 ? 40.390 70.159 15.334 1.00 41.49 239 PHE A C 1
ATOM 1861 O O . PHE A 1 229 ? 41.414 70.763 15.652 1.00 43.21 239 PHE A O 1
ATOM 1869 N N . LYS A 1 230 ? 39.243 70.324 15.977 1.00 41.66 240 LYS A N 1
ATOM 1870 C CA . LYS A 1 230 ? 39.192 71.243 17.098 1.00 42.72 240 LYS A CA 1
ATOM 1871 C C . LYS A 1 230 ? 40.167 70.746 18.175 1.00 44.18 240 LYS A C 1
ATOM 1872 O O . LYS A 1 230 ? 41.050 71.489 18.618 1.00 43.38 240 LYS A O 1
ATOM 1878 N N . MET A 1 231 ? 40.023 69.482 18.570 1.00 43.95 241 MET A N 1
ATOM 1879 C CA . MET A 1 231 ? 40.894 68.884 19.581 1.00 44.28 241 MET A CA 1
ATOM 1880 C C . MET A 1 231 ? 42.370 68.928 19.191 1.00 44.50 241 MET A C 1
ATOM 1881 O O . MET A 1 231 ? 43.248 69.096 20.041 1.00 43.67 241 MET A O 1
ATOM 1886 N N . ARG A 1 232 ? 42.643 68.762 17.904 1.00 45.41 242 ARG A N 1
ATOM 1887 C CA . ARG A 1 232 ? 44.015 68.765 17.431 1.00 48.12 242 ARG A CA 1
ATOM 1888 C C . ARG A 1 232 ? 44.725 70.102 17.619 1.00 50.86 242 ARG A C 1
ATOM 1889 O O . ARG A 1 232 ? 45.948 70.140 17.691 1.00 52.40 242 ARG A O 1
ATOM 1897 N N . GLU A 1 233 ? 43.975 71.196 17.695 1.00 51.82 243 GLU A N 1
ATOM 1898 C CA . GLU A 1 233 ? 44.591 72.508 17.879 1.00 53.29 243 GLU A CA 1
ATOM 1899 C C . GLU A 1 233 ? 44.498 72.897 19.353 1.00 51.57 243 GLU A C 1
ATOM 1900 O O . GLU A 1 233 ? 45.439 73.431 19.942 1.00 50.72 243 GLU A O 1
ATOM 1906 N N . MET A 1 234 ? 43.352 72.600 19.943 1.00 49.88 244 MET A N 1
ATOM 1907 C CA . MET A 1 234 ? 43.081 72.922 21.332 1.00 49.85 244 MET A CA 1
ATOM 1908 C C . MET A 1 234 ? 43.953 72.184 22.356 1.00 48.62 244 MET A C 1
ATOM 1909 O O . MET A 1 234 ? 44.623 72.817 23.177 1.00 47.40 244 MET A O 1
ATOM 1914 N N . PHE A 1 235 ? 43.965 70.853 22.300 1.00 46.95 245 PHE A N 1
ATOM 1915 C CA . PHE A 1 235 ? 44.731 70.062 23.265 1.00 44.51 245 PHE A CA 1
ATOM 1916 C C . PHE A 1 235 ? 46.035 69.481 22.742 1.00 42.68 245 PHE A C 1
ATOM 1917 O O . PHE A 1 235 ? 46.933 69.144 23.509 1.00 39.84 245 PHE A O 1
ATOM 1925 N N . PHE A 1 236 ? 46.132 69.333 21.436 1.00 43.57 246 PHE A N 1
ATOM 1926 C CA . PHE A 1 236 ? 47.351 68.804 20.866 1.00 47.06 246 PHE A CA 1
ATOM 1927 C C . PHE A 1 236 ? 47.984 69.960 20.102 1.00 51.96 246 PHE A C 1
ATOM 1928 O O . PHE A 1 236 ? 47.289 70.745 19.457 1.00 57.15 246 PHE A O 1
ATOM 1936 N N . GLU A 1 237 ? 49.295 70.097 20.210 1.00 52.96 247 GLU A N 1
ATOM 1937 C CA . GLU A 1 237 ? 49.991 71.182 19.543 1.00 54.19 247 GLU A CA 1
ATOM 1938 C C . GLU A 1 237 ? 49.965 71.111 18.020 1.00 54.77 247 GLU A C 1
ATOM 1939 O O . GLU A 1 237 ? 51.008 71.115 17.371 1.00 54.79 247 GLU A O 1
ATOM 1945 N N . ASP A 1 238 ? 48.761 71.054 17.459 1.00 56.81 248 ASP A N 1
ATOM 1946 C CA . ASP A 1 238 ? 48.559 71.000 16.011 1.00 60.39 248 ASP A CA 1
ATOM 1947 C C . ASP A 1 238 ? 49.203 69.788 15.342 1.00 62.36 248 ASP A C 1
ATOM 1948 O O . ASP A 1 238 ? 49.303 69.728 14.115 1.00 62.08 248 ASP A O 1
ATOM 1953 N N . HIS A 1 239 ? 49.634 68.818 16.143 1.00 64.46 249 HIS A N 1
ATOM 1954 C CA . HIS A 1 239 ? 50.254 67.622 15.591 1.00 66.39 249 HIS A CA 1
ATOM 1955 C C . HIS A 1 239 ? 50.163 66.413 16.524 1.00 65.19 249 HIS A C 1
ATOM 1956 O O . HIS A 1 239 ? 50.794 66.382 17.586 1.00 65.19 249 HIS A O 1
ATOM 1963 N N . ILE A 1 240 ? 49.374 65.421 16.112 1.00 62.29 250 ILE A N 1
ATOM 1964 C CA . ILE A 1 240 ? 49.193 64.199 16.889 1.00 60.02 250 ILE A CA 1
ATOM 1965 C C . ILE A 1 240 ? 50.440 63.308 16.839 1.00 58.51 250 ILE A C 1
ATOM 1966 O O . ILE A 1 240 ? 50.926 62.968 15.757 1.00 56.24 250 ILE A O 1
ATOM 1971 N N . ASP A 1 241 ? 50.946 62.940 18.017 1.00 56.67 251 ASP A N 1
ATOM 1972 C CA . ASP A 1 241 ? 52.116 62.078 18.133 1.00 55.50 251 ASP A CA 1
ATOM 1973 C C . ASP A 1 241 ? 51.751 60.664 17.673 1.00 55.05 251 ASP A C 1
ATOM 1974 O O . ASP A 1 241 ? 51.050 59.936 18.377 1.00 54.02 251 ASP A O 1
ATOM 1979 N N . ASP A 1 242 ? 52.225 60.283 16.491 1.00 55.17 252 ASP A N 1
ATOM 1980 C CA . ASP A 1 242 ? 51.933 58.963 15.924 1.00 56.04 252 ASP A CA 1
ATOM 1981 C C . ASP A 1 242 ? 52.374 57.786 16.782 1.00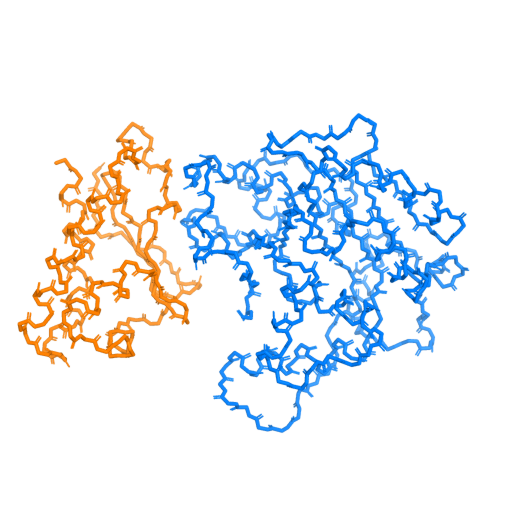 54.49 252 ASP A C 1
ATOM 1982 O O . ASP A 1 242 ? 51.692 56.764 16.850 1.00 53.64 252 ASP A O 1
ATOM 1987 N N . ALA A 1 243 ? 53.524 57.932 17.424 1.00 53.77 253 ALA A N 1
ATOM 1988 C CA . ALA A 1 243 ? 54.058 56.882 18.274 1.00 53.12 253 ALA A CA 1
ATOM 1989 C C . ALA A 1 243 ? 53.040 56.486 19.333 1.00 52.14 253 ALA A C 1
ATOM 1990 O O . ALA A 1 243 ? 52.908 55.312 19.673 1.00 51.45 253 ALA A O 1
ATOM 1992 N N . LYS A 1 244 ? 52.310 57.477 19.833 1.00 51.61 254 LYS A N 1
ATOM 1993 C CA . LYS A 1 244 ? 51.325 57.257 20.885 1.00 50.08 254 LYS A CA 1
ATOM 1994 C C . LYS A 1 244 ? 49.864 57.115 20.467 1.00 47.02 254 LYS A C 1
ATOM 1995 O O . LYS A 1 244 ? 49.082 56.497 21.183 1.00 46.46 254 LYS A O 1
ATOM 2001 N N . TYR A 1 245 ? 49.494 57.668 19.316 1.00 45.60 255 TYR A N 1
ATOM 2002 C CA . TYR A 1 245 ? 48.098 57.629 18.898 1.00 43.51 255 TYR A CA 1
ATOM 2003 C C . TYR A 1 245 ? 47.744 56.990 17.569 1.00 43.08 255 TYR A C 1
ATOM 2004 O O . TYR A 1 245 ? 46.608 56.559 17.379 1.00 44.07 255 TYR A O 1
ATOM 2013 N N . CYS A 1 246 ? 48.690 56.930 16.645 1.00 42.71 256 CYS A N 1
ATOM 2014 C CA . CYS A 1 246 ? 48.395 56.359 15.341 1.00 44.28 256 CYS A CA 1
ATOM 2015 C C . CYS A 1 246 ? 48.142 54.847 15.336 1.00 44.01 256 CYS A C 1
ATOM 2016 O O . CYS A 1 246 ? 48.947 54.063 15.837 1.00 42.54 256 CYS A O 1
ATOM 2019 N N . GLY A 1 247 ? 47.011 54.453 14.756 1.00 43.60 257 GLY A N 1
ATOM 2020 C CA . GLY A 1 247 ? 46.669 53.048 14.661 1.00 42.98 257 GLY A CA 1
ATOM 2021 C C . GLY A 1 247 ? 46.063 52.449 15.910 1.00 44.57 257 GLY A C 1
ATOM 2022 O O . GLY A 1 247 ? 45.802 51.246 15.954 1.00 45.74 257 GLY A O 1
ATOM 2023 N N . HIS A 1 248 ? 45.818 53.277 16.918 1.00 44.13 258 HIS A N 1
ATOM 2024 C CA . HIS A 1 248 ? 45.260 52.796 18.174 1.00 46.47 258 HIS A CA 1
ATOM 2025 C C . HIS A 1 248 ? 43.747 53.007 18.237 1.00 45.32 258 HIS A C 1
ATOM 2026 O O . HIS A 1 248 ? 43.268 54.142 18.253 1.00 45.16 258 HIS A O 1
ATOM 2033 N N . LEU A 1 249 ? 42.998 51.907 18.272 1.00 43.47 259 LEU A N 1
ATOM 2034 C CA . LEU A 1 249 ? 41.535 51.961 18.329 1.00 42.05 259 LEU A CA 1
ATOM 2035 C C . LEU A 1 249 ? 41.055 51.868 19.764 1.00 42.43 259 LEU A C 1
ATOM 2036 O O . LEU A 1 249 ? 41.547 51.055 20.539 1.00 43.01 259 LEU A O 1
ATOM 2041 N N . TYR A 1 250 ? 40.081 52.692 20.121 1.00 43.43 260 TYR A N 1
ATOM 2042 C CA . TYR A 1 250 ? 39.575 52.665 21.482 1.00 43.71 260 TYR A CA 1
ATOM 2043 C C . TYR A 1 250 ? 39.058 51.277 21.855 1.00 44.50 260 TYR A C 1
ATOM 2044 O O . TYR A 1 250 ? 38.256 50.678 21.122 1.00 43.19 260 TYR A O 1
ATOM 2053 N N . GLY A 1 251 ? 39.519 50.774 22.999 1.00 46.46 261 GLY A N 1
ATOM 2054 C CA . GLY A 1 251 ? 39.093 49.463 23.464 1.00 48.89 261 GLY A CA 1
ATOM 2055 C C . GLY A 1 251 ? 40.058 48.334 23.134 1.00 49.99 261 GLY A C 1
ATOM 2056 O O . GLY A 1 251 ? 40.378 47.514 23.993 1.00 53.32 261 GLY A O 1
ATOM 2057 N N . LEU A 1 252 ? 40.521 48.282 21.890 1.00 48.91 262 LEU A N 1
ATOM 2058 C CA . LEU A 1 252 ? 41.443 47.242 21.458 1.00 46.58 262 LEU A CA 1
ATOM 2059 C C . LEU A 1 252 ? 42.885 47.615 21.767 1.00 45.77 262 LEU A C 1
ATOM 2060 O O . LEU A 1 252 ? 43.098 48.760 22.208 1.00 48.06 262 LEU A O 1
ATOM 2066 N N . HIS B 2 1 ? 60.095 77.756 36.308 1.00 68.76 24 HIS B N 1
ATOM 2067 C CA . HIS B 2 1 ? 58.820 78.035 35.588 1.00 67.40 24 HIS B CA 1
ATOM 2068 C C . HIS B 2 1 ? 57.950 76.785 35.698 1.00 66.37 24 HIS B C 1
ATOM 2069 O O . HIS B 2 1 ? 57.238 76.611 36.688 1.00 68.97 24 HIS B O 1
ATOM 2076 N N . MET B 2 2 ? 58.022 75.914 34.693 1.00 62.53 25 MET B N 1
ATOM 2077 C CA . MET B 2 2 ? 57.246 74.672 34.679 1.00 59.04 25 MET B CA 1
ATOM 2078 C C . MET B 2 2 ? 57.876 73.627 35.596 1.00 56.87 25 MET B C 1
ATOM 2079 O O . MET B 2 2 ? 57.298 72.572 35.844 1.00 56.14 25 MET B O 1
ATOM 2084 N N . GLN B 2 3 ? 59.071 73.938 36.083 1.00 55.99 26 GLN B N 1
ATOM 2085 C CA . GLN B 2 3 ? 59.826 73.076 36.989 1.00 54.97 26 GLN B CA 1
ATOM 2086 C C . GLN B 2 3 ? 58.964 72.512 38.129 1.00 53.09 26 GLN B C 1
ATOM 2087 O O . GLN B 2 3 ? 58.903 71.301 38.338 1.00 53.44 26 GLN B O 1
ATOM 2093 N N . LEU B 2 4 ? 58.301 73.401 38.862 1.00 50.14 27 LEU B N 1
ATOM 2094 C CA . LEU B 2 4 ? 57.457 73.015 39.986 1.00 47.33 27 LEU B CA 1
ATOM 2095 C C . LEU B 2 4 ? 56.413 71.973 39.607 1.00 45.41 27 LEU B C 1
ATOM 2096 O O . LEU B 2 4 ? 56.313 70.921 40.242 1.00 44.99 27 LEU B O 1
ATOM 2101 N N . GLU B 2 5 ? 55.630 72.277 38.577 1.00 42.77 28 GLU B N 1
ATOM 2102 C CA . GLU B 2 5 ? 54.580 71.377 38.112 1.00 40.44 28 GLU B CA 1
ATOM 2103 C C . GLU B 2 5 ? 55.106 69.994 37.754 1.00 39.61 28 GLU B C 1
ATOM 2104 O O . GLU B 2 5 ? 54.479 68.987 38.061 1.00 37.77 28 GLU B O 1
ATOM 2110 N N . ILE B 2 6 ? 56.264 69.952 37.108 1.00 39.74 29 ILE B N 1
ATOM 2111 C CA . ILE B 2 6 ? 56.857 68.685 36.717 1.00 40.52 29 ILE B CA 1
ATOM 2112 C C . ILE B 2 6 ? 57.288 67.858 37.925 1.00 41.42 29 ILE B C 1
ATOM 2113 O O . ILE B 2 6 ? 57.155 66.632 37.925 1.00 41.36 29 ILE B O 1
ATOM 2118 N N . GLN B 2 7 ? 57.788 68.521 38.962 1.00 42.34 30 GLN B N 1
ATOM 2119 C CA . GLN B 2 7 ? 58.232 67.792 40.142 1.00 42.66 30 GLN B CA 1
ATOM 2120 C C . GLN B 2 7 ? 57.058 67.262 40.944 1.00 41.50 30 GLN B C 1
ATOM 2121 O O . GLN B 2 7 ? 57.158 66.199 41.559 1.00 41.78 30 GLN B O 1
ATOM 2127 N N . VAL B 2 8 ? 55.951 68.004 40.946 1.00 39.28 31 VAL B N 1
ATOM 2128 C CA . VAL B 2 8 ? 54.753 67.576 41.658 1.00 38.25 31 VAL B CA 1
ATOM 2129 C C . VAL B 2 8 ? 54.335 66.241 41.048 1.00 36.89 31 VAL B C 1
ATOM 2130 O O . VAL B 2 8 ? 54.127 65.255 41.750 1.00 34.71 31 VAL B O 1
ATOM 2134 N N . ALA B 2 9 ? 54.237 66.230 39.724 1.00 36.05 32 ALA B N 1
ATOM 2135 C CA . ALA B 2 9 ? 53.853 65.045 38.979 1.00 37.33 32 ALA B CA 1
ATOM 2136 C C . ALA B 2 9 ? 54.831 63.901 39.223 1.00 38.60 32 ALA B C 1
ATOM 2137 O O . ALA B 2 9 ? 54.422 62.759 39.457 1.00 37.69 32 ALA B O 1
ATOM 2139 N N . LEU B 2 10 ? 56.123 64.216 39.173 1.00 38.84 33 LEU B N 1
ATOM 2140 C CA . LEU B 2 10 ? 57.160 63.218 39.374 1.00 40.27 33 LEU B CA 1
ATOM 2141 C C . LEU B 2 10 ? 57.163 62.615 40.762 1.00 40.81 33 LEU B C 1
ATOM 2142 O O . LEU B 2 10 ? 57.246 61.397 40.911 1.00 40.86 33 LEU B O 1
ATOM 2147 N N . ASN B 2 11 ? 57.087 63.463 41.780 1.00 40.34 34 ASN B N 1
ATOM 2148 C CA . ASN B 2 11 ? 57.083 62.970 43.141 1.00 42.33 34 ASN B CA 1
ATOM 2149 C C . ASN B 2 11 ? 55.899 62.041 43.378 1.00 42.93 34 ASN B C 1
ATOM 2150 O O . ASN B 2 11 ? 56.010 61.066 44.122 1.00 42.52 34 ASN B O 1
ATOM 2155 N N . PHE B 2 12 ? 54.774 62.333 42.729 1.00 41.68 35 PHE B N 1
ATOM 2156 C CA . PHE B 2 12 ? 53.592 61.498 42.867 1.00 40.61 35 PHE B CA 1
ATOM 2157 C C . PHE B 2 12 ? 53.844 60.118 42.265 1.00 40.28 35 PHE B C 1
ATOM 2158 O O . PHE B 2 12 ? 53.637 59.096 42.914 1.00 39.46 35 PHE B O 1
ATOM 2166 N N . ILE B 2 13 ? 54.290 60.104 41.016 1.00 39.99 36 ILE B N 1
ATOM 2167 C CA . ILE B 2 13 ? 54.569 58.863 40.301 1.00 40.95 36 ILE B CA 1
ATOM 2168 C C . ILE B 2 13 ? 55.651 58.035 40.994 1.00 42.38 36 ILE B C 1
ATOM 2169 O O . ILE B 2 13 ? 55.503 56.827 41.187 1.00 41.47 36 ILE B O 1
ATOM 2174 N N . ILE B 2 14 ? 56.734 58.702 41.372 1.00 44.36 37 ILE B N 1
ATOM 2175 C CA . ILE B 2 14 ? 57.860 58.052 42.032 1.00 46.73 37 ILE B CA 1
ATOM 2176 C C . ILE B 2 14 ? 57.510 57.463 43.402 1.00 46.26 37 ILE B C 1
ATOM 2177 O O . ILE B 2 14 ? 58.060 56.433 43.794 1.00 47.96 37 ILE B O 1
ATOM 2182 N N . SER B 2 15 ? 56.596 58.106 44.122 1.00 44.83 38 SER B N 1
ATOM 2183 C CA . SER B 2 15 ? 56.204 57.624 45.444 1.00 45.97 38 SER B CA 1
ATOM 2184 C C . SER B 2 15 ? 55.702 56.174 45.426 1.00 45.85 38 SER B C 1
ATOM 2185 O O . SER B 2 15 ? 55.799 55.473 46.433 1.00 46.91 38 SER B O 1
ATOM 2188 N N . TYR B 2 16 ? 55.177 55.727 44.287 1.00 44.58 39 TYR B N 1
ATOM 2189 C CA . TYR B 2 16 ? 54.689 54.357 44.160 1.00 44.69 39 TYR B CA 1
ATOM 2190 C C . TYR B 2 16 ? 55.833 53.375 43.912 1.00 46.35 39 TYR B C 1
ATOM 2191 O O . TYR B 2 16 ? 55.729 52.193 44.241 1.00 47.06 39 TYR B O 1
ATOM 2200 N N . LEU B 2 17 ? 56.923 53.865 43.328 1.00 48.28 40 LEU B N 1
ATOM 2201 C CA . LEU B 2 17 ? 58.060 53.014 42.998 1.00 48.80 40 LEU B CA 1
ATOM 2202 C C . LEU B 2 17 ? 59.026 52.731 44.141 1.00 50.54 40 LEU B C 1
ATOM 2203 O O . LEU B 2 17 ? 59.522 51.613 44.268 1.00 50.80 40 LEU B O 1
ATOM 2208 N N . TYR B 2 18 ? 59.301 53.729 44.972 1.00 52.59 41 TYR B N 1
ATOM 2209 C CA . TYR B 2 18 ? 60.215 53.524 46.090 1.00 53.81 41 TYR B CA 1
ATOM 2210 C C . TYR B 2 18 ? 59.833 52.331 46.954 1.00 54.48 41 TYR B C 1
ATOM 2211 O O . TYR B 2 18 ? 58.652 52.020 47.126 1.00 55.04 41 TYR B O 1
ATOM 2220 N N . ASN B 2 19 ? 60.850 51.667 47.492 1.00 55.33 42 ASN B N 1
ATOM 2221 C CA . ASN B 2 19 ? 60.652 50.510 48.353 1.00 55.67 42 ASN B CA 1
ATOM 2222 C C . ASN B 2 19 ? 59.971 49.366 47.616 1.00 55.53 42 ASN B C 1
ATOM 2223 O O . ASN B 2 19 ? 59.509 48.410 48.233 1.00 55.06 42 ASN B O 1
ATOM 2228 N N . LYS B 2 20 ? 59.913 49.474 46.292 1.00 54.90 43 LYS B N 1
ATOM 2229 C CA . LYS B 2 20 ? 59.315 48.446 45.453 1.00 55.46 43 LYS B CA 1
ATOM 2230 C C . LYS B 2 20 ? 60.339 48.090 44.379 1.00 55.99 43 LYS B C 1
ATOM 2231 O O . LYS B 2 20 ? 60.341 46.983 43.839 1.00 56.24 43 LYS B O 1
ATOM 2237 N N . LEU B 2 21 ? 61.205 49.049 44.068 1.00 55.20 44 LEU B N 1
ATOM 2238 C CA . LEU B 2 21 ? 62.247 48.863 43.066 1.00 55.23 44 LEU B CA 1
ATOM 2239 C C . LEU B 2 21 ? 63.521 49.490 43.612 1.00 55.56 44 LEU B C 1
ATOM 2240 O O . LEU B 2 21 ? 63.462 50.314 44.522 1.00 57.50 44 LEU B O 1
ATOM 2245 N N . PRO B 2 22 ? 64.691 49.106 43.070 1.00 55.76 45 PRO B N 1
ATOM 2246 C CA . PRO B 2 22 ? 65.980 49.646 43.525 1.00 54.75 45 PRO B CA 1
ATOM 2247 C C . PRO B 2 22 ? 65.999 51.172 43.648 1.00 54.32 45 PRO B C 1
ATOM 2248 O O . PRO B 2 22 ? 65.767 51.893 42.676 1.00 52.85 45 PRO B O 1
ATOM 2252 N N . ARG B 2 23 ? 66.290 51.648 44.854 1.00 53.36 46 ARG B N 1
ATOM 2253 C CA . ARG B 2 23 ? 66.329 53.072 45.147 1.00 54.72 46 ARG B CA 1
ATOM 2254 C C . ARG B 2 23 ? 67.059 53.923 44.106 1.00 53.92 46 ARG B C 1
ATOM 2255 O O . ARG B 2 23 ? 66.527 54.938 43.653 1.00 54.09 46 ARG B O 1
ATOM 2263 N N . ARG B 2 24 ? 68.267 53.516 43.719 1.00 53.15 47 ARG B N 1
ATOM 2264 C CA . ARG B 2 24 ? 69.051 54.282 42.744 1.00 52.27 47 ARG B CA 1
ATOM 2265 C C . ARG B 2 24 ? 68.397 54.364 41.367 1.00 51.13 47 ARG B C 1
ATOM 2266 O O . ARG B 2 24 ? 68.441 55.406 40.714 1.00 50.80 47 ARG B O 1
ATOM 2274 N N . ARG B 2 25 ? 67.791 53.268 40.924 1.00 50.00 48 ARG B N 1
ATOM 2275 C CA . ARG B 2 25 ? 67.156 53.249 39.614 1.00 49.75 48 ARG B CA 1
ATOM 2276 C C . ARG B 2 25 ? 65.912 54.134 39.600 1.00 49.51 48 ARG B C 1
ATOM 2277 O O . ARG B 2 25 ? 65.630 54.802 38.599 1.00 48.96 48 ARG B O 1
ATOM 2285 N N . VAL B 2 26 ? 65.180 54.154 40.715 1.00 48.17 49 VAL B N 1
ATOM 2286 C CA . VAL B 2 26 ? 63.983 54.983 40.811 1.00 47.41 49 VAL B CA 1
ATOM 2287 C C . VAL B 2 26 ? 64.420 56.448 40.741 1.00 46.32 49 VAL B C 1
ATOM 2288 O O . VAL B 2 26 ? 63.778 57.266 40.079 1.00 44.58 49 VAL B O 1
ATOM 2292 N N . ASN B 2 27 ? 65.523 56.764 41.416 1.00 45.79 50 ASN B N 1
ATOM 2293 C CA . ASN B 2 27 ? 66.068 58.122 41.421 1.00 45.47 50 ASN B CA 1
ATOM 2294 C C . ASN B 2 27 ? 66.440 58.548 40.008 1.00 44.50 50 ASN B C 1
ATOM 2295 O O . ASN B 2 27 ? 66.157 59.668 39.595 1.00 45.16 50 ASN B O 1
ATOM 2300 N N . ILE B 2 28 ? 67.091 57.657 39.269 1.00 43.34 51 ILE B N 1
ATOM 2301 C CA . ILE B 2 28 ? 67.485 57.979 37.909 1.00 42.06 51 ILE B CA 1
ATOM 2302 C C . ILE B 2 28 ? 66.226 58.168 37.072 1.00 41.02 51 ILE B C 1
ATOM 2303 O O . ILE B 2 28 ? 66.117 59.129 36.302 1.00 40.82 51 ILE B O 1
ATOM 2308 N N . PHE B 2 29 ? 65.282 57.242 37.226 1.00 39.27 52 PHE B N 1
ATOM 2309 C CA . PHE B 2 29 ? 64.007 57.302 36.514 1.00 37.46 52 PHE B CA 1
ATOM 2310 C C . PHE B 2 29 ? 63.379 58.684 36.752 1.00 37.34 52 PHE B C 1
ATOM 2311 O O . PHE B 2 29 ? 62.947 59.361 35.811 1.00 35.84 52 PHE B O 1
ATOM 2319 N N . GLY B 2 30 ? 63.351 59.098 38.016 1.00 36.84 53 GLY B N 1
ATOM 2320 C CA . GLY B 2 30 ? 62.789 60.386 38.365 1.00 39.23 53 GLY B CA 1
ATOM 2321 C C . GLY B 2 30 ? 63.527 61.537 37.712 1.00 41.81 53 GLY B C 1
ATOM 2322 O O . GLY B 2 30 ? 62.910 62.410 37.089 1.00 41.59 53 GLY B O 1
ATOM 2323 N N . GLU B 2 31 ? 64.850 61.544 37.848 1.00 43.34 54 GLU B N 1
ATOM 2324 C CA . GLU B 2 31 ? 65.658 62.606 37.268 1.00 46.54 54 GLU B CA 1
ATOM 2325 C C . GLU B 2 31 ? 65.599 62.637 35.751 1.00 46.57 54 GLU B C 1
ATOM 2326 O O . GLU B 2 31 ? 65.510 63.707 35.152 1.00 44.13 54 GLU B O 1
ATOM 2332 N N . GLU B 2 32 ? 65.645 61.462 35.130 1.00 47.46 55 GLU B N 1
ATOM 2333 C CA . GLU B 2 32 ? 65.597 61.371 33.676 1.00 48.00 55 GLU B CA 1
ATOM 2334 C C . GLU B 2 32 ? 64.253 61.832 33.128 1.00 47.44 55 GLU B C 1
ATOM 2335 O O . GLU B 2 32 ? 64.192 62.483 32.079 1.00 47.50 55 GLU B O 1
ATOM 2341 N N . LEU B 2 33 ? 63.180 61.496 33.844 1.00 46.15 56 LEU B N 1
ATOM 2342 C CA . LEU B 2 33 ? 61.829 61.863 33.439 1.00 44.73 56 LEU B CA 1
ATOM 2343 C C . LEU B 2 33 ? 61.681 63.380 33.430 1.00 44.08 56 LEU B C 1
ATOM 2344 O O . LEU B 2 33 ? 61.123 63.964 32.489 1.00 43.56 56 LEU B O 1
ATOM 2349 N N . GLU B 2 34 ? 62.170 64.015 34.487 1.00 42.77 57 GLU B N 1
ATOM 2350 C CA . GLU B 2 34 ? 62.107 65.466 34.582 1.00 43.80 57 GLU B CA 1
ATOM 2351 C C . GLU B 2 34 ? 62.787 66.081 33.364 1.00 43.92 57 GLU B C 1
ATOM 2352 O O . GLU B 2 34 ? 62.248 66.985 32.722 1.00 44.16 57 GLU B O 1
ATOM 2358 N N . ARG B 2 35 ? 63.968 65.569 33.040 1.00 43.78 58 ARG B N 1
ATOM 2359 C CA . ARG B 2 35 ? 64.724 66.059 31.898 1.00 45.50 58 ARG B CA 1
ATOM 2360 C C . ARG B 2 35 ? 63.923 65.890 30.605 1.00 45.91 58 ARG B C 1
ATOM 2361 O O . ARG B 2 35 ? 63.763 66.840 29.828 1.00 46.04 58 ARG B O 1
ATOM 2369 N N . LEU B 2 36 ? 63.403 64.686 30.384 1.00 44.62 59 LEU B N 1
ATOM 2370 C CA . LEU B 2 36 ? 62.632 64.412 29.177 1.00 43.39 59 LEU B CA 1
ATOM 2371 C C . LEU B 2 36 ? 61.392 65.285 29.069 1.00 43.25 59 LEU B C 1
ATOM 2372 O O . LEU B 2 36 ? 61.086 65.803 27.994 1.00 42.63 59 LEU B O 1
ATOM 2377 N N . LEU B 2 37 ? 60.683 65.455 30.184 1.00 43.31 60 LEU B N 1
ATOM 2378 C CA . LEU B 2 37 ? 59.470 66.266 30.194 1.00 42.63 60 LEU B CA 1
ATOM 2379 C C . LEU B 2 37 ? 59.773 67.736 29.945 1.00 43.30 60 LEU B C 1
ATOM 2380 O O . LEU B 2 37 ? 59.052 68.403 29.200 1.00 42.71 60 LEU B O 1
ATOM 2385 N N . LYS B 2 38 ? 60.839 68.243 30.561 1.00 45.02 61 LYS B N 1
ATOM 2386 C CA . LYS B 2 38 ? 61.225 69.639 30.359 1.00 46.67 61 LYS B CA 1
ATOM 2387 C C . LYS B 2 38 ? 61.560 69.859 28.889 1.00 47.34 61 LYS B C 1
ATOM 2388 O O . LYS B 2 38 ? 61.189 70.874 28.300 1.00 47.88 61 LYS B O 1
ATOM 2394 N N . LYS B 2 39 ? 62.253 68.896 28.292 1.00 48.39 62 LYS B N 1
ATOM 2395 C CA . LYS B 2 39 ? 62.615 69.008 26.889 1.00 48.92 62 LYS B CA 1
ATOM 2396 C C . LYS B 2 39 ? 61.352 69.004 26.032 1.00 47.73 62 LYS B C 1
ATOM 2397 O O . LYS B 2 39 ? 61.163 69.867 25.175 1.00 48.37 62 LYS B O 1
ATOM 2403 N N . LYS B 2 40 ? 60.476 68.038 26.287 1.00 47.13 63 LYS B N 1
ATOM 2404 C CA . LYS B 2 40 ? 59.240 67.904 25.530 1.00 45.68 63 LYS B CA 1
ATOM 2405 C C . LYS B 2 40 ? 58.282 69.092 25.643 1.00 45.89 63 LYS B C 1
ATOM 2406 O O . LYS B 2 40 ? 57.657 69.486 24.657 1.00 45.72 63 LYS B O 1
ATOM 2412 N N . TYR B 2 41 ? 58.170 69.671 26.834 1.00 45.93 64 TYR B N 1
ATOM 2413 C CA . TYR B 2 41 ? 57.251 70.787 27.041 1.00 46.95 64 TYR B CA 1
ATOM 2414 C C . TYR B 2 41 ? 57.701 72.160 26.541 1.00 48.61 64 TYR B C 1
ATOM 2415 O O . TYR B 2 41 ? 56.885 73.076 26.445 1.00 48.61 64 TYR B O 1
ATOM 2424 N N . GLU B 2 42 ? 58.983 72.323 26.231 1.00 51.13 65 GLU B N 1
ATOM 2425 C CA . GLU B 2 42 ? 59.457 73.625 25.764 1.00 52.62 65 GLU B CA 1
ATOM 2426 C C . GLU B 2 42 ? 58.770 74.015 24.454 1.00 50.12 65 GLU B C 1
ATOM 2427 O O . GLU B 2 42 ? 58.773 73.258 23.483 1.00 49.88 65 GLU B O 1
ATOM 2433 N N . GLY B 2 43 ? 58.170 75.199 24.444 1.00 48.46 66 GLY B N 1
ATOM 2434 C CA . GLY B 2 43 ? 57.470 75.665 23.264 1.00 46.87 66 GLY B CA 1
ATOM 2435 C C . GLY B 2 43 ? 56.030 75.192 23.272 1.00 46.85 66 GLY B C 1
ATOM 2436 O O . GLY B 2 43 ? 55.275 75.453 22.335 1.00 46.58 66 GLY B O 1
ATOM 2437 N N . HIS B 2 44 ? 55.644 74.506 24.345 1.00 45.76 67 HIS B N 1
ATOM 2438 C CA . HIS B 2 44 ? 54.293 73.972 24.474 1.00 46.31 67 HIS B CA 1
ATOM 2439 C C . HIS B 2 44 ? 53.744 74.202 25.877 1.00 48.31 67 HIS B C 1
ATOM 2440 O O . HIS B 2 44 ? 52.998 73.381 26.411 1.00 48.89 67 HIS B O 1
ATOM 2447 N N . TRP B 2 45 ? 54.118 75.329 26.469 1.00 49.48 68 TRP B N 1
ATOM 2448 C CA . TRP B 2 45 ? 53.683 75.676 27.817 1.00 48.17 68 TRP B CA 1
ATOM 2449 C C . TRP B 2 45 ? 53.118 77.093 27.744 1.00 48.86 68 TRP B C 1
ATOM 2450 O O . TRP B 2 45 ? 53.847 78.041 27.468 1.00 50.84 68 TRP B O 1
ATOM 2461 N N . TYR B 2 46 ? 51.815 77.230 27.967 1.00 48.71 69 TYR B N 1
ATOM 2462 C CA . TYR B 2 46 ? 51.160 78.531 27.897 1.00 48.23 69 TYR B CA 1
ATOM 2463 C C . TYR B 2 46 ? 50.458 78.884 29.197 1.00 49.99 69 TYR B C 1
ATOM 2464 O O . TYR B 2 46 ? 49.264 78.639 29.347 1.00 48.36 69 TYR B O 1
ATOM 2473 N N . PRO B 2 47 ? 51.190 79.481 30.153 1.00 51.94 70 PRO B N 1
ATOM 2474 C CA . PRO B 2 47 ? 50.598 79.855 31.438 1.00 53.16 70 PRO B CA 1
ATOM 2475 C C . PRO B 2 47 ? 49.371 80.748 31.304 1.00 55.88 70 PRO B C 1
ATOM 2476 O O . PRO B 2 47 ? 48.600 80.904 32.251 1.00 56.19 70 PRO B O 1
ATOM 2480 N N . GLU B 2 48 ? 49.184 81.319 30.118 1.00 59.23 71 GLU B N 1
ATOM 2481 C CA . GLU B 2 48 ? 48.038 82.186 29.857 1.00 62.16 71 GLU B CA 1
ATOM 2482 C C . GLU B 2 48 ? 46.790 81.332 29.600 1.00 60.72 71 GLU B C 1
ATOM 2483 O O . GLU B 2 48 ? 45.688 81.689 30.014 1.00 59.96 71 GLU B O 1
ATOM 2489 N N . LYS B 2 49 ? 46.979 80.210 28.907 1.00 60.00 72 LYS B N 1
ATOM 2490 C CA . LYS B 2 49 ? 45.900 79.264 28.592 1.00 59.03 72 LYS B CA 1
ATOM 2491 C C . LYS B 2 49 ? 46.372 77.859 28.978 1.00 55.82 72 LYS B C 1
ATOM 2492 O O . LYS B 2 49 ? 46.792 77.081 28.122 1.00 53.39 72 LYS B O 1
ATOM 2498 N N . PRO B 2 50 ? 46.313 77.524 30.280 1.00 54.43 73 PRO B N 1
ATOM 2499 C CA . PRO B 2 50 ? 46.740 76.218 30.803 1.00 53.03 73 PRO B CA 1
ATOM 2500 C C . PRO B 2 50 ? 46.163 74.954 30.148 1.00 52.26 73 PRO B C 1
ATOM 2501 O O . PRO B 2 50 ? 46.820 73.910 30.136 1.00 50.22 73 PRO B O 1
ATOM 2505 N N . TYR B 2 51 ? 44.956 75.050 29.594 1.00 51.59 74 TYR B N 1
ATOM 2506 C CA . TYR B 2 51 ? 44.319 73.910 28.931 1.00 49.43 74 TYR B CA 1
ATOM 2507 C C . TYR B 2 51 ? 44.998 73.630 27.592 1.00 47.33 74 TYR B C 1
ATOM 2508 O O . TYR B 2 51 ? 45.011 72.500 27.108 1.00 47.69 74 TYR B O 1
ATOM 2517 N N . LYS B 2 52 ? 45.549 74.677 26.993 1.00 45.23 75 LYS B N 1
ATOM 2518 C CA . LYS B 2 52 ? 46.219 74.576 25.706 1.00 43.54 75 LYS B CA 1
ATOM 2519 C C . LYS B 2 52 ? 47.403 73.622 25.801 1.00 41.65 75 LYS B C 1
ATOM 2520 O O . LYS B 2 52 ? 48.300 73.817 26.620 1.00 38.97 75 LYS B O 1
ATOM 2526 N N . GLY B 2 53 ? 47.400 72.588 24.962 1.00 40.91 76 GLY B N 1
ATOM 2527 C CA . GLY B 2 53 ? 48.488 71.620 24.978 1.00 39.26 76 GLY B CA 1
ATOM 2528 C C . GLY B 2 53 ? 48.384 70.538 26.050 1.00 38.21 76 GLY B C 1
ATOM 2529 O O . GLY B 2 53 ? 49.329 69.767 26.247 1.00 35.66 76 GLY B O 1
ATOM 2530 N N . SER B 2 54 ? 47.240 70.484 26.735 1.00 38.83 77 SER B N 1
ATOM 2531 C CA . SER B 2 54 ? 46.974 69.497 27.791 1.00 38.16 77 SER B CA 1
ATOM 2532 C C . SER B 2 54 ? 47.153 68.057 27.340 1.00 37.14 77 SER B C 1
ATOM 2533 O O . SER B 2 54 ? 47.794 67.266 28.023 1.00 38.45 77 SER B O 1
ATOM 2536 N N . GLY B 2 55 ? 46.552 67.722 26.202 1.00 36.68 78 GLY B N 1
ATOM 2537 C CA . GLY B 2 55 ? 46.636 66.372 25.684 1.00 36.85 78 GLY B CA 1
ATOM 2538 C C . GLY B 2 55 ? 48.053 66.044 25.291 1.00 37.91 78 GLY B C 1
ATOM 2539 O O . GLY B 2 55 ? 48.574 64.983 25.626 1.00 37.53 78 GLY B O 1
ATOM 2540 N N . PHE B 2 56 ? 48.679 66.969 24.576 1.00 38.49 79 PHE B N 1
ATOM 2541 C CA . PHE B 2 56 ? 50.052 66.784 24.142 1.00 37.82 79 PHE B CA 1
ATOM 2542 C C . PHE B 2 56 ? 50.946 66.477 25.346 1.00 36.39 79 PHE B C 1
ATOM 2543 O O . PHE B 2 56 ? 51.858 65.655 25.258 1.00 36.25 79 PHE B O 1
ATOM 2551 N N . ARG B 2 57 ? 50.665 67.134 26.469 1.00 35.60 80 ARG B N 1
ATOM 2552 C CA . ARG B 2 57 ? 51.457 66.978 27.691 1.00 34.80 80 ARG B CA 1
ATOM 2553 C C . ARG B 2 57 ? 51.029 65.838 28.607 1.00 34.92 80 ARG B C 1
ATOM 2554 O O . ARG B 2 57 ? 51.787 65.423 29.485 1.00 34.40 80 ARG B O 1
ATOM 2562 N N . CYS B 2 58 ? 49.813 65.338 28.416 1.00 34.03 81 CYS B N 1
ATOM 2563 C CA . CYS B 2 58 ? 49.320 64.259 29.246 1.00 33.40 81 CYS B CA 1
ATOM 2564 C C . CYS B 2 58 ? 50.258 63.051 29.248 1.00 33.38 81 CYS B C 1
ATOM 2565 O O . CYS B 2 58 ? 50.769 62.654 28.203 1.00 32.16 81 CYS B O 1
ATOM 2568 N N . ILE B 2 59 ? 50.477 62.478 30.433 1.00 33.88 82 ILE B N 1
ATOM 2569 C CA . ILE B 2 59 ? 51.329 61.298 30.596 1.00 34.97 82 ILE B CA 1
ATOM 2570 C C . ILE B 2 59 ? 50.457 60.112 30.995 1.00 34.60 82 ILE B C 1
ATOM 2571 O O . ILE B 2 59 ? 49.823 60.117 32.050 1.00 33.60 82 ILE B O 1
ATOM 2576 N N . HIS B 2 60 ? 50.425 59.089 30.159 1.00 35.98 83 HIS B N 1
ATOM 2577 C CA . HIS B 2 60 ? 49.603 57.934 30.470 1.00 38.74 83 HIS B CA 1
ATOM 2578 C C . HIS B 2 60 ? 50.417 56.671 30.688 1.00 38.97 83 HIS B C 1
ATOM 2579 O O . HIS B 2 60 ? 51.438 56.454 30.034 1.00 38.10 83 HIS B O 1
ATOM 2586 N N . ILE B 2 61 ? 49.959 55.855 31.631 1.00 38.76 84 ILE B N 1
ATOM 2587 C CA . ILE B 2 61 ? 50.597 54.583 31.937 1.00 41.80 84 ILE B CA 1
ATOM 2588 C C . ILE B 2 61 ? 49.507 53.520 32.097 1.00 43.82 84 ILE B C 1
ATOM 2589 O O . ILE B 2 61 ? 48.892 53.400 33.159 1.00 42.12 84 ILE B O 1
ATOM 2594 N N . GLY B 2 62 ? 49.255 52.778 31.023 1.00 45.87 85 GLY B N 1
ATOM 2595 C CA . GLY B 2 62 ? 48.254 51.726 31.054 1.00 50.43 85 GLY B CA 1
ATOM 2596 C C . GLY B 2 62 ? 48.727 50.602 30.155 1.00 53.37 85 GLY B C 1
ATOM 2597 O O . GLY B 2 62 ? 49.908 50.261 30.174 1.00 52.41 85 GLY B O 1
ATOM 2598 N N . GLU B 2 63 ? 47.819 50.020 29.374 1.00 57.56 86 GLU B N 1
ATOM 2599 C CA . GLU B 2 63 ? 48.202 48.950 28.455 1.00 60.08 86 GLU B CA 1
ATOM 2600 C C . GLU B 2 63 ? 49.357 49.483 27.635 1.00 59.11 86 GLU B C 1
ATOM 2601 O O . GLU B 2 63 ? 50.386 48.828 27.482 1.00 59.53 86 GLU B O 1
ATOM 2607 N N . LYS B 2 64 ? 49.167 50.681 27.100 1.00 58.20 87 LYS B N 1
ATOM 2608 C CA . LYS B 2 64 ? 50.206 51.340 26.327 1.00 57.80 87 LYS B CA 1
ATOM 2609 C C . LYS B 2 64 ? 50.830 52.366 27.275 1.00 55.70 87 LYS B C 1
ATOM 2610 O O . LYS B 2 64 ? 50.121 53.113 27.955 1.00 54.34 87 LYS B O 1
ATOM 2616 N N . VAL B 2 65 ? 52.155 52.390 27.335 1.00 54.13 88 VAL B N 1
ATOM 2617 C CA . VAL B 2 65 ? 52.849 53.337 28.197 1.00 52.68 88 VAL B CA 1
ATOM 2618 C C . VAL B 2 65 ? 53.412 54.486 27.371 1.00 51.34 88 VAL B C 1
ATOM 2619 O O . VAL B 2 65 ? 53.879 54.283 26.254 1.00 51.01 88 VAL B O 1
ATOM 2623 N N . ASP B 2 66 ? 53.347 55.693 27.920 1.00 51.14 89 ASP B N 1
ATOM 2624 C CA . ASP B 2 66 ? 53.866 56.881 27.250 1.00 50.44 89 ASP B CA 1
ATOM 2625 C C . ASP B 2 66 ? 55.338 56.621 26.920 1.00 49.12 89 ASP B C 1
ATOM 2626 O O . ASP B 2 66 ? 56.086 56.110 27.753 1.00 47.38 89 ASP B O 1
ATOM 2631 N N . PRO B 2 67 ? 55.774 56.963 25.700 1.00 49.07 90 PRO B N 1
ATOM 2632 C CA . PRO B 2 67 ? 57.181 56.733 25.349 1.00 47.56 90 PRO B CA 1
ATOM 2633 C C . PRO B 2 67 ? 58.196 57.354 26.313 1.00 45.71 90 PRO B C 1
ATOM 2634 O O . PRO B 2 67 ? 59.239 56.753 26.572 1.00 45.47 90 PRO B O 1
ATOM 2638 N N . VAL B 2 68 ? 57.901 58.536 26.852 1.00 43.46 91 VAL B N 1
ATOM 2639 C CA . VAL B 2 68 ? 58.824 59.174 27.795 1.00 42.75 91 VAL B CA 1
ATOM 2640 C C . VAL B 2 68 ? 59.049 58.316 29.037 1.00 42.55 91 VAL B C 1
ATOM 2641 O O . VAL B 2 68 ? 60.145 58.309 29.600 1.00 42.34 91 VAL B O 1
ATOM 2645 N N . ILE B 2 69 ? 58.004 57.615 29.473 1.00 41.53 92 ILE B N 1
ATOM 2646 C CA . ILE B 2 69 ? 58.103 56.735 30.634 1.00 41.07 92 ILE B CA 1
ATOM 2647 C C . ILE B 2 69 ? 58.964 55.535 30.244 1.00 41.72 92 ILE B C 1
ATOM 2648 O O . ILE B 2 69 ? 59.796 55.077 31.017 1.00 42.53 92 ILE B O 1
ATOM 2653 N N . GLU B 2 70 ? 58.745 55.025 29.039 1.00 43.58 93 GLU B N 1
ATOM 2654 C CA . GLU B 2 70 ? 59.522 53.900 28.539 1.00 46.63 93 GLU B CA 1
ATOM 2655 C C . GLU B 2 70 ? 60.996 54.303 28.442 1.00 47.07 93 GLU B C 1
ATOM 2656 O O . GLU B 2 70 ? 61.881 53.547 28.855 1.00 44.82 93 GLU B O 1
ATOM 2662 N N . GLN B 2 71 ? 61.240 55.501 27.907 1.00 47.05 94 GLN B N 1
ATOM 2663 C CA . GLN B 2 71 ? 62.591 56.033 27.748 1.00 48.66 94 GLN B CA 1
ATOM 2664 C C . GLN B 2 71 ? 63.269 56.232 29.098 1.00 48.90 94 GLN B C 1
ATOM 2665 O O . GLN B 2 71 ? 64.421 55.845 29.283 1.00 48.60 94 GLN B O 1
ATOM 2671 N N . ALA B 2 72 ? 62.557 56.839 30.042 1.00 49.63 95 ALA B N 1
ATOM 2672 C CA . ALA B 2 72 ? 63.119 57.073 31.369 1.00 49.62 95 ALA B CA 1
ATOM 2673 C C . ALA B 2 72 ? 63.367 55.733 32.050 1.00 49.37 95 ALA B C 1
ATOM 2674 O O . ALA B 2 72 ? 64.368 55.538 32.734 1.00 48.10 95 ALA B O 1
ATOM 2676 N N . SER B 2 73 ? 62.437 54.812 31.838 1.00 50.42 96 SER B N 1
ATOM 2677 C CA . SER B 2 73 ? 62.494 53.482 32.417 1.00 52.21 96 SER B CA 1
ATOM 2678 C C . SER B 2 73 ? 63.687 52.684 31.891 1.00 53.51 96 SER B C 1
ATOM 2679 O O . SER B 2 73 ? 64.370 51.984 32.647 1.00 52.67 96 SER B O 1
ATOM 2682 N N . LYS B 2 74 ? 63.924 52.798 30.588 1.00 54.96 97 LYS B N 1
ATOM 2683 C CA . LYS B 2 74 ? 65.021 52.110 29.918 1.00 56.02 97 LYS B CA 1
ATOM 2684 C C . LYS B 2 74 ? 66.351 52.710 30.385 1.00 56.42 97 LYS B C 1
ATOM 2685 O O . LYS B 2 74 ? 67.279 51.989 30.759 1.00 55.66 97 LYS B O 1
ATOM 2691 N N . GLU B 2 75 ? 66.427 54.036 30.376 1.00 55.73 98 GLU B N 1
ATOM 2692 C CA . GLU B 2 75 ? 67.634 54.736 30.782 1.00 56.10 98 GLU B CA 1
ATOM 2693 C C . GLU B 2 75 ? 67.922 54.639 32.275 1.00 55.45 98 GLU B C 1
ATOM 2694 O O . GLU B 2 75 ? 68.853 55.266 32.766 1.00 57.50 98 GLU B O 1
ATOM 2700 N N . SER B 2 76 ? 67.135 53.858 33.004 1.00 54.03 99 SER B N 1
ATOM 2701 C CA . SER B 2 76 ? 67.364 53.724 34.439 1.00 51.72 99 SER B CA 1
ATOM 2702 C C . SER B 2 76 ? 67.416 52.260 34.821 1.00 49.67 99 SER B C 1
ATOM 2703 O O . SER B 2 76 ? 67.439 51.911 35.996 1.00 48.60 99 SER B O 1
ATOM 2706 N N . GLY B 2 77 ? 67.425 51.405 33.809 1.00 49.71 100 GLY B N 1
ATOM 2707 C CA . GLY B 2 77 ? 67.499 49.981 34.052 1.00 50.61 100 GLY B CA 1
ATOM 2708 C C . GLY B 2 77 ? 66.292 49.389 34.740 1.00 50.73 100 GLY B C 1
ATOM 2709 O O . GLY B 2 77 ? 66.417 48.433 35.506 1.00 51.17 100 GLY B O 1
ATOM 2710 N N . LEU B 2 78 ? 65.118 49.950 34.479 1.00 50.90 101 LEU B N 1
ATOM 2711 C CA . LEU B 2 78 ? 63.901 49.427 35.085 1.00 50.30 101 LEU B CA 1
ATOM 2712 C C . LEU B 2 78 ? 63.034 48.770 34.030 1.00 50.82 101 LEU B C 1
ATOM 2713 O O . LEU B 2 78 ? 62.826 49.314 32.948 1.00 50.63 101 LEU B O 1
ATOM 2718 N N . ASP B 2 79 ? 62.542 47.582 34.350 1.00 52.77 102 ASP B N 1
ATOM 2719 C CA . ASP B 2 79 ?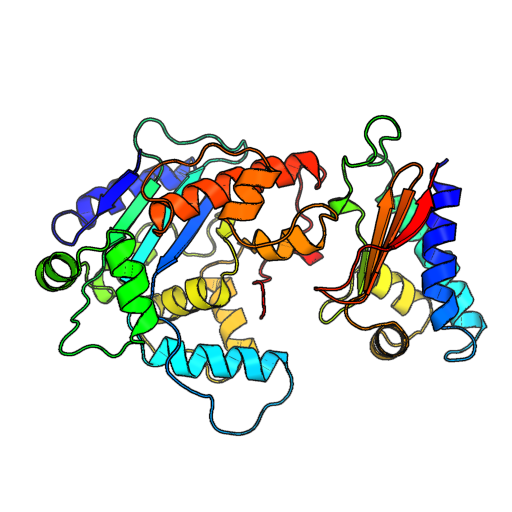 61.684 46.839 33.445 1.00 54.80 102 ASP B CA 1
ATOM 2720 C C . ASP B 2 79 ? 60.338 47.574 33.391 1.00 55.08 102 ASP B C 1
ATOM 2721 O O . ASP B 2 79 ? 59.726 47.827 34.429 1.00 55.46 102 ASP B O 1
ATOM 2726 N N . ILE B 2 80 ? 59.882 47.922 32.191 1.00 54.79 103 ILE B N 1
ATOM 2727 C CA . ILE B 2 80 ? 58.616 48.637 32.041 1.00 55.06 103 ILE B CA 1
ATOM 2728 C C . ILE B 2 80 ? 57.473 47.957 32.793 1.00 54.31 103 ILE B C 1
ATOM 2729 O O . ILE B 2 80 ? 56.635 48.626 33.390 1.00 53.19 103 ILE B O 1
ATOM 2734 N N . ASP B 2 81 ? 57.438 46.628 32.763 1.00 54.21 104 ASP B N 1
ATOM 2735 C CA . ASP B 2 81 ? 56.391 45.885 33.454 1.00 54.82 104 ASP B 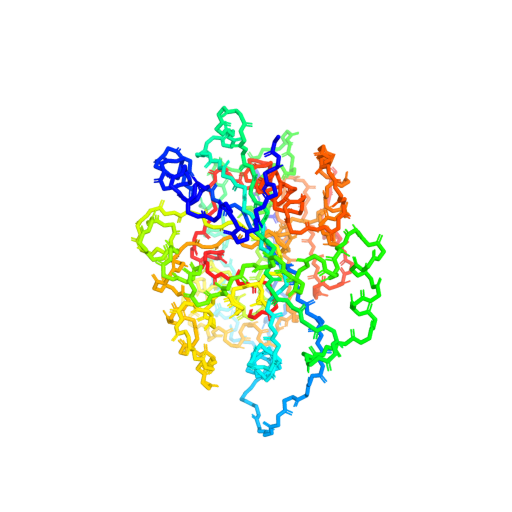CA 1
ATOM 2736 C C . ASP B 2 81 ? 56.474 46.072 34.964 1.00 54.83 104 ASP B C 1
ATOM 2737 O O . ASP B 2 81 ? 55.473 45.948 35.672 1.00 54.99 104 ASP B O 1
ATOM 2742 N N . ASP B 2 82 ? 57.669 46.369 35.460 1.00 54.91 105 ASP B N 1
ATOM 2743 C CA . ASP B 2 82 ? 57.853 46.595 36.887 1.00 55.36 105 ASP B CA 1
ATOM 2744 C C . ASP B 2 82 ? 57.324 47.973 37.261 1.00 54.48 105 ASP B C 1
ATOM 2745 O O . ASP B 2 82 ? 56.791 48.165 38.355 1.00 52.21 105 ASP B O 1
ATOM 2750 N N . VAL B 2 83 ? 57.481 48.929 36.343 1.00 53.58 106 VAL B N 1
ATOM 2751 C CA . VAL B 2 83 ? 57.024 50.297 36.567 1.00 53.63 106 VAL B CA 1
ATOM 2752 C C . VAL B 2 83 ? 55.508 50.360 36.491 1.00 53.34 106 VAL B C 1
ATOM 2753 O O . VAL B 2 83 ? 54.862 50.934 37.364 1.00 52.98 106 VAL B O 1
ATOM 2757 N N . ARG B 2 84 ? 54.949 49.773 35.439 1.00 52.70 107 ARG B N 1
ATOM 2758 C CA . ARG B 2 84 ? 53.504 49.749 35.269 1.00 52.03 107 ARG B CA 1
ATOM 2759 C C . ARG B 2 84 ? 52.909 48.942 36.412 1.00 51.04 107 ARG B C 1
ATOM 2760 O O . ARG B 2 84 ? 51.870 49.301 36.968 1.00 51.77 107 ARG B O 1
ATOM 2768 N N . GLY B 2 85 ? 53.592 47.854 36.760 1.00 49.43 108 GLY B N 1
ATOM 2769 C CA . GLY B 2 85 ? 53.133 46.974 37.818 1.00 46.59 108 GLY B CA 1
ATOM 2770 C C . GLY B 2 85 ? 52.971 47.599 39.190 1.00 46.71 108 GLY B C 1
ATOM 2771 O O . GLY B 2 85 ? 52.080 47.203 39.944 1.00 48.22 108 GLY B O 1
ATOM 2772 N N . ASN B 2 86 ? 53.818 48.564 39.534 1.00 45.45 109 ASN B N 1
ATOM 2773 C CA . ASN B 2 86 ? 53.716 49.197 40.843 1.00 44.72 109 ASN B CA 1
ATOM 2774 C C . ASN B 2 86 ? 52.910 50.485 40.853 1.00 44.30 109 ASN B C 1
ATOM 2775 O O . ASN B 2 86 ? 52.731 51.095 41.904 1.00 45.88 109 ASN B O 1
ATOM 2780 N N . LEU B 2 87 ? 52.427 50.900 39.688 1.00 42.27 110 LEU B N 1
ATOM 2781 C CA . LEU B 2 87 ? 51.614 52.107 39.592 1.00 41.95 110 LEU B CA 1
ATOM 2782 C C . LEU B 2 87 ? 50.146 51.711 39.472 1.00 42.04 110 LEU B C 1
ATOM 2783 O O . LEU B 2 87 ? 49.829 50.573 39.126 1.00 42.58 110 LEU B O 1
ATOM 2788 N N . PRO B 2 88 ? 49.229 52.633 39.787 1.00 41.47 111 PRO B N 1
ATOM 2789 C CA . PRO B 2 88 ? 47.823 52.259 39.657 1.00 41.39 111 PRO B CA 1
ATOM 2790 C C . PRO B 2 88 ? 47.512 52.007 38.184 1.00 41.58 111 PRO B C 1
ATOM 2791 O O . PRO B 2 88 ? 48.113 52.621 37.301 1.00 40.75 111 PRO B O 1
ATOM 2795 N N . GLN B 2 89 ? 46.596 51.083 37.921 1.00 41.25 112 GLN B N 1
ATOM 2796 C CA . GLN B 2 89 ? 46.229 50.750 36.550 1.00 42.55 112 GLN B CA 1
ATOM 2797 C C . GLN B 2 89 ? 45.689 51.965 35.797 1.00 43.26 112 GLN B C 1
ATOM 2798 O O . GLN B 2 89 ? 44.930 52.760 36.349 1.00 45.56 112 GLN B O 1
ATOM 2804 N N . ASP B 2 90 ? 46.081 52.096 34.532 1.00 42.73 113 ASP B N 1
ATOM 2805 C CA . ASP B 2 90 ? 45.656 53.210 33.685 1.00 41.79 113 ASP B CA 1
ATOM 2806 C C . ASP B 2 90 ? 45.736 54.559 34.384 1.00 39.27 113 ASP B C 1
ATOM 2807 O O . ASP B 2 90 ? 44.730 55.245 34.538 1.00 38.23 113 ASP B O 1
ATOM 2812 N N . LEU B 2 91 ? 46.937 54.929 34.813 1.00 37.32 114 LEU B N 1
ATOM 2813 C CA . LEU B 2 91 ? 47.153 56.207 35.474 1.00 34.03 114 LEU B CA 1
ATOM 2814 C C . LEU B 2 91 ? 47.391 57.275 34.420 1.00 33.66 114 LEU B C 1
ATOM 2815 O O . LEU B 2 91 ? 48.177 57.073 33.487 1.00 31.56 114 LEU B O 1
ATOM 2820 N N . SER B 2 92 ? 46.690 58.397 34.563 1.00 33.24 115 SER B N 1
ATOM 2821 C CA . SER B 2 92 ? 46.832 59.538 33.661 1.00 33.05 115 SER B CA 1
ATOM 2822 C C . SER B 2 92 ? 47.231 60.746 34.495 1.00 32.72 115 SER B C 1
ATOM 2823 O O . SER B 2 92 ? 46.634 61.023 35.545 1.00 29.70 115 SER B O 1
ATOM 2826 N N . VAL B 2 93 ? 48.258 61.455 34.039 1.00 32.92 116 VAL B N 1
ATOM 2827 C CA . VAL B 2 93 ? 48.723 62.635 34.754 1.00 30.42 116 VAL B CA 1
ATOM 2828 C C . VAL B 2 93 ? 48.799 63.830 33.825 1.00 30.19 116 VAL B C 1
ATOM 2829 O O . VAL B 2 93 ? 49.442 63.783 32.776 1.00 30.17 116 VAL B O 1
ATOM 2833 N N . TRP B 2 94 ? 48.098 64.892 34.203 1.00 30.58 117 TRP B N 1
ATOM 2834 C CA . TRP B 2 94 ? 48.096 66.128 33.430 1.00 30.92 117 TRP B CA 1
ATOM 2835 C C . TRP B 2 94 ? 49.034 67.129 34.089 1.00 30.43 117 TRP B C 1
ATOM 2836 O O . TRP B 2 94 ? 48.938 67.405 35.289 1.00 31.43 117 TRP B O 1
ATOM 2847 N N . ILE B 2 95 ? 49.959 67.658 33.306 1.00 30.96 118 ILE B N 1
ATOM 2848 C CA . ILE B 2 95 ? 50.913 68.630 33.823 1.00 30.42 118 ILE B CA 1
ATOM 2849 C C . ILE B 2 95 ? 50.715 69.928 33.066 1.00 31.93 118 ILE B C 1
ATOM 2850 O O . ILE B 2 95 ? 51.232 70.127 31.966 1.00 31.52 118 ILE B O 1
ATOM 2855 N N . ASP B 2 96 ? 49.930 70.807 33.664 1.00 33.49 119 ASP B N 1
ATOM 2856 C CA . ASP B 2 96 ? 49.635 72.075 33.040 1.00 35.71 119 ASP B CA 1
ATOM 2857 C C . ASP B 2 96 ? 50.105 73.232 33.902 1.00 36.89 119 ASP B C 1
ATOM 2858 O O . ASP B 2 96 ? 50.392 73.065 35.098 1.00 34.92 119 ASP B O 1
ATOM 2863 N N . PRO B 2 97 ? 50.206 74.426 33.296 1.00 38.28 120 PRO B N 1
ATOM 2864 C CA . PRO B 2 97 ? 50.637 75.615 34.036 1.00 38.12 120 PRO B CA 1
ATOM 2865 C C . PRO B 2 97 ? 49.720 75.835 35.236 1.00 37.74 120 PRO B C 1
ATOM 2866 O O . PRO B 2 97 ? 48.501 75.914 35.087 1.00 36.45 120 PRO B O 1
ATOM 2870 N N . PHE B 2 98 ? 50.315 75.899 36.422 1.00 38.40 121 PHE B N 1
ATOM 2871 C CA . PHE B 2 98 ? 49.576 76.133 37.656 1.00 40.74 121 PHE B CA 1
ATOM 2872 C C . PHE B 2 98 ? 48.613 75.019 38.065 1.00 42.63 121 PHE B C 1
ATOM 2873 O O . PHE B 2 98 ? 47.782 75.213 38.956 1.00 43.51 121 PHE B O 1
ATOM 2881 N N . GLU B 2 99 ? 48.717 73.851 37.435 1.00 42.40 122 GLU B N 1
ATOM 2882 C CA . GLU B 2 99 ? 47.824 72.754 37.794 1.00 42.28 122 GLU B CA 1
ATOM 2883 C C . GLU B 2 99 ? 48.281 71.356 37.386 1.00 40.76 122 GLU B C 1
ATOM 2884 O O . GLU B 2 99 ? 48.455 71.051 36.207 1.00 40.22 122 GLU B O 1
ATOM 2890 N N . VAL B 2 100 ? 48.477 70.507 38.384 1.00 38.63 123 VAL B N 1
ATOM 2891 C CA . VAL B 2 100 ? 48.872 69.130 38.143 1.00 38.13 123 VAL B CA 1
ATOM 2892 C C . VAL B 2 100 ? 47.795 68.222 38.743 1.00 38.00 123 VAL B C 1
ATOM 2893 O O . VAL B 2 100 ? 47.467 68.324 39.926 1.00 37.06 123 VAL B O 1
ATOM 2897 N N . SER B 2 101 ? 47.226 67.356 37.915 1.00 37.43 124 SER B N 1
ATOM 2898 C CA . SER B 2 101 ? 46.189 66.447 38.382 1.00 37.95 124 SER B CA 1
ATOM 2899 C C . SER B 2 101 ? 46.347 65.073 37.762 1.00 37.74 124 SER B C 1
ATOM 2900 O O . SER B 2 101 ? 47.146 64.878 36.843 1.00 36.52 124 SER B O 1
ATOM 2903 N N . TYR B 2 102 ? 45.584 64.115 38.272 1.00 38.55 125 TYR B N 1
ATOM 2904 C CA . TYR B 2 102 ? 45.680 62.748 37.780 1.00 39.69 125 TYR B CA 1
ATOM 2905 C C . TYR B 2 102 ? 44.353 62.019 37.832 1.00 39.96 125 TYR B C 1
ATOM 2906 O O . TYR B 2 102 ? 43.382 62.503 38.407 1.00 38.79 125 TYR B O 1
ATOM 2915 N N . GLN B 2 103 ? 44.336 60.834 37.237 1.00 40.99 126 GLN B N 1
ATOM 2916 C CA . GLN B 2 103 ? 43.141 60.010 37.193 1.00 41.37 126 GLN B CA 1
ATOM 2917 C C . GLN B 2 103 ? 43.526 58.546 37.207 1.00 42.32 126 GLN B C 1
ATOM 2918 O O . GLN B 2 103 ? 44.167 58.061 36.275 1.00 42.22 126 GLN B O 1
ATOM 2924 N N . ILE B 2 104 ? 43.140 57.845 38.265 1.00 42.31 127 ILE B N 1
ATOM 2925 C CA . ILE B 2 104 ? 43.436 56.424 38.375 1.00 43.03 127 ILE B CA 1
ATOM 2926 C C . ILE B 2 104 ? 42.300 55.624 37.747 1.00 44.14 127 ILE B C 1
ATOM 2927 O O . ILE B 2 104 ? 41.237 55.454 38.340 1.00 43.53 127 ILE B O 1
ATOM 2932 N N . GLY B 2 105 ? 42.533 55.142 36.535 1.00 45.67 128 GLY B N 1
ATOM 2933 C CA . GLY B 2 105 ? 41.513 54.376 35.850 1.00 46.49 128 GLY B CA 1
ATOM 2934 C C . GLY B 2 105 ? 40.762 55.236 34.860 1.00 47.47 128 GLY B C 1
ATOM 2935 O O . GLY B 2 105 ? 40.569 56.430 35.069 1.00 48.58 128 GLY B O 1
ATOM 2936 N N . GLU B 2 106 ? 40.340 54.609 33.774 1.00 48.64 129 GLU B N 1
ATOM 2937 C CA . GLU B 2 106 ? 39.604 55.261 32.701 1.00 49.70 129 GLU B CA 1
ATOM 2938 C C . GLU B 2 106 ? 38.323 55.968 33.169 1.00 47.99 129 GLU B C 1
ATOM 2939 O O . GLU B 2 106 ? 37.963 57.023 32.651 1.00 46.99 129 GLU B O 1
ATOM 2945 N N . LYS B 2 107 ? 37.644 55.389 34.154 1.00 46.45 130 LYS B N 1
ATOM 2946 C CA . LYS B 2 107 ? 36.396 55.954 34.666 1.00 44.94 130 LYS B CA 1
ATOM 2947 C C . LYS B 2 107 ? 36.554 56.693 36.001 1.00 40.82 130 LYS B C 1
ATOM 2948 O O . LYS B 2 107 ? 35.590 57.231 36.538 1.00 38.82 130 LYS B O 1
ATOM 2954 N N . GLY B 2 108 ? 37.769 56.720 36.534 1.00 38.81 131 GLY B N 1
ATOM 2955 C CA . GLY B 2 108 ? 38.005 57.382 37.806 1.00 36.58 131 GLY B CA 1
ATOM 2956 C C . GLY B 2 108 ? 37.866 58.898 37.796 1.00 35.47 131 GLY B C 1
ATOM 2957 O O . GLY B 2 108 ? 37.940 59.537 36.741 1.00 34.96 131 GLY B O 1
ATOM 2958 N N . PRO B 2 109 ? 37.666 59.507 38.971 1.00 32.63 132 PRO B N 1
ATOM 2959 C CA . PRO B 2 109 ? 37.525 60.961 39.048 1.00 33.45 132 PRO B CA 1
ATOM 2960 C C . PRO B 2 109 ? 38.884 61.639 38.830 1.00 34.25 132 PRO B C 1
ATOM 2961 O O . PRO B 2 109 ? 39.925 61.027 39.061 1.00 32.03 132 PRO B O 1
ATOM 2965 N N . VAL B 2 110 ? 38.873 62.888 38.369 1.00 36.21 133 VAL B N 1
ATOM 2966 C CA . VAL B 2 110 ? 40.115 63.630 38.164 1.00 35.12 133 VAL B CA 1
ATOM 2967 C C . VAL B 2 110 ? 40.441 64.315 39.484 1.00 37.34 133 VAL B C 1
ATOM 2968 O O . VAL B 2 110 ? 39.689 65.174 39.935 1.00 37.90 133 VAL B O 1
ATOM 2972 N N . LYS B 2 111 ? 41.546 63.918 40.113 1.00 38.70 134 LYS B N 1
ATOM 2973 C CA . LYS B 2 111 ? 41.954 64.496 41.392 1.00 39.96 134 LYS B CA 1
ATOM 2974 C C . LYS B 2 111 ? 43.093 65.499 41.214 1.00 40.19 134 LYS B C 1
ATOM 2975 O O . LYS B 2 111 ? 43.970 65.320 40.368 1.00 41.62 134 LYS B O 1
ATOM 2981 N N . VAL B 2 112 ? 43.070 66.562 42.011 1.00 39.17 135 VAL B N 1
ATOM 2982 C CA . VAL B 2 112 ? 44.088 67.604 41.927 1.00 37.05 135 VAL B CA 1
ATOM 2983 C C . VAL B 2 112 ? 45.253 67.395 42.893 1.00 37.08 135 VAL B C 1
ATOM 2984 O O . VAL B 2 112 ? 45.049 67.193 44.084 1.00 36.71 135 VAL B O 1
ATOM 2988 N N . LEU B 2 113 ? 46.473 67.444 42.365 1.00 36.81 136 LEU B N 1
ATOM 2989 C CA . LEU B 2 113 ? 47.671 67.287 43.174 1.00 38.59 136 LEU B CA 1
ATOM 2990 C C . LEU B 2 113 ? 48.196 68.658 43.579 1.00 41.71 136 LEU B C 1
ATOM 2991 O O . LEU B 2 113 ? 48.640 68.867 44.714 1.00 40.37 136 LEU B O 1
ATOM 2996 N N . TYR B 2 114 ? 48.137 69.589 42.634 1.00 42.65 137 TYR B N 1
ATOM 2997 C CA . TYR B 2 114 ? 48.603 70.946 42.852 1.00 44.92 137 TYR B CA 1
ATOM 2998 C C . TYR B 2 114 ? 47.810 71.906 41.991 1.00 46.62 137 TYR B C 1
ATOM 2999 O O . TYR B 2 114 ? 47.515 71.613 40.830 1.00 47.47 137 TYR B O 1
ATOM 3008 N N . VAL B 2 115 ? 47.479 73.058 42.561 1.00 48.39 138 VAL B N 1
ATOM 3009 C CA . VAL B 2 115 ? 46.735 74.080 41.844 1.00 51.20 138 VAL B CA 1
ATOM 3010 C C . VAL B 2 115 ? 47.071 75.456 42.407 1.00 53.64 138 VAL B C 1
ATOM 3011 O O . VAL B 2 115 ? 47.586 75.580 43.517 1.00 53.72 138 VAL B O 1
ATOM 3015 N N . ASP B 2 116 ? 46.779 76.486 41.622 1.00 57.98 139 ASP B N 1
ATOM 3016 C CA . ASP B 2 116 ? 47.044 77.867 42.004 1.00 60.26 139 ASP B CA 1
ATOM 3017 C C . ASP B 2 116 ? 45.852 78.698 41.526 1.00 61.64 139 ASP B C 1
ATOM 3018 O O . ASP B 2 116 ? 45.846 79.091 40.338 1.00 62.17 139 ASP B O 1
#

Radius of gyration: 22.16 Å; Cα contacts (8 Å, |Δi|>4): 686; chains: 2; bounding box: 56×53×58 Å

Solvent-accessible surface area: 16894 Å² total; per-residue (Å²): 117,41,29,86,0,26,50,121,26,4,51,94,11,3,136,102,0,102,119,27,6,118,167,32,36,12,0,0,0,15,7,24,41,0,10,76,64,28,188,12,162,55,171,72,175,59,110,30,8,82,59,0,20,39,5,61,31,0,0,31,92,0,73,3,0,1,1,0,2,0,0,1,20,87,121,20,98,71,9,124,61,47,0,0,4,4,0,3,0,62,0,22,62,126,138,18,79,71,16,114,101,18,10,98,100,5,80,124,20,43,8,116,16,137,70,2,71,104,74,1,1,78,25,114,97,0,6,95,18,3,90,65,3,14,1,2,74,91,105,46,10,55,4,0,0,16,101,0,5,43,6,0,0,1,3,0,43,14,9,48,118,61,96,5,27,125,72,29,135,71,0,24,95,48,3,124,105,27,3,45,24,0,14,1,0,33,9,2,8,62,4,2,44,102,13,144,26,36,19,80,80,0,0,120,64,4,147,18,117,84,52,42,70,49,104,14,0,0,0,26,0,0,0,0,0,30,0,2,17,76,0,18,66,43,15,3,19,87,129,9,46,69,86,11,8,39,22,48,1,32,53,33,161,26,66,91,7,0,70,35,0,7,103,28,0,8,71,70,0,67,123,136,23,74,119,180,113,0,56,56,0,10,135,26,0,30,128,20,1,72,134,52,0,111,65,51,24,72,52,156,111,49,99,50,0,6,1,37,1,2,2,17,2,3,144,42,6,1,33,11,0,66,87,0,0,154,109,7,46,12,85,62,92,63,0,80,59,49,11,24,146,37,0,3,1,4,0,3,2,95,46,0,0,22,24,76,17,72,184,20,102,63,113,83,64,52,88,147

CATH classification: 3.30.420.10

Foldseek 3Di:
DEAEDWAVCLVVVLQVVLPQCVAFQEKEKDFAWQDQDDAADDDAPDQLRRLLSSLQVRLQQTATAKMKIFTHHLLLHADPDDGMYMAGAADDPVPGDHDPVSVVVVVVLPDDNVCNNVTHDDLLVVLVSCVVRPNWFPDDHAYFYALCPNVLSNNLCSNVVHRADSDPVVNLVSSCGGHVWYFHLQVVCVVVPPADDGLVRNCVVLVHDQDDSVPHIHRSSSSRSVSCNVCCVVVNVVDDDCVPGTS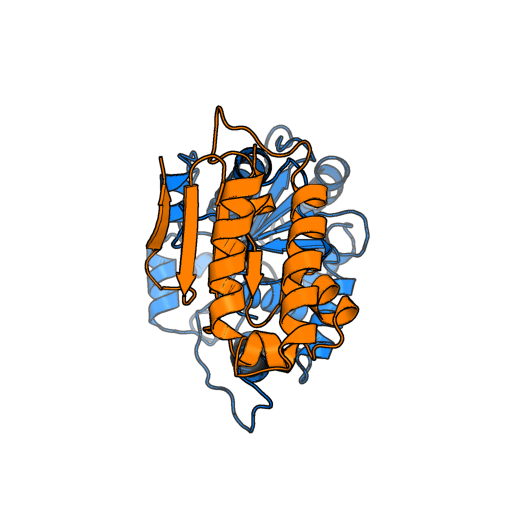DRPPD/DLLVLLVLQLCVLLVLPPPQDDPQLSVQLSVQLSVVLVVQCVVQADLPDFCGCQVVNKFWQAPDGDVSSVVSCVVSVHDSCSSSVSGAHTKIWTRTNQWIWIARDPPGDIGTRGHD

Sequence (368 aa):
RICEVWACNLDEEMKKIRQVIRKYNYVAMDTEFPGVVARPIGEFRSNADYQYQLLRCNVDLLKIIQLGLTFMNEQGEYPPGTSTWQFNFKFNLTEDMYAQDSIELLTTSGIQFKKHEEEGIETQYFAELLMTSGVVLCEGVKWLSFHSGYDFGYLIKILTNSNLPEEELDFFEILRLFFPVIYDVKYLMKSCKNLKGGLQEVAEQLELERIGPQHQAGSDSLLTGMAFFKMREMFFEDHIDDAKYCGHLYGLHMQLEIQVALNFIISYLYNKLPRRRVNIFGEELERLLKKKYEGHWYPEKPYKGSGFRCIHIGEKVDPVIEQASKESGLDIDDVRGNLPQDLSVWIDPFEVSYQIGEKGPVKVLYVD

Organism: Homo sapiens (NCBI:txid9606)

Secondary structure (DSSP, 8-state):
-EEEE-GGGHHHHHHHHHHHHHH--EEEEEEE---------S--SSHHHHHHHHHHHHHTT----EEEEEEE-TTSPPPSS--EEEEEB---TTTS---HHHHHHHHHHT--HHHHHHHPBPHHHHHHHHHTTTSSSSSS-EEEESS-HHHHHHHHHHHHTSPPPSSHHHHHHHHHHH-S-EEEHHHHGGG-TT--SSHHHHHHHHT----SSTTSHHHHHHHHHHHHHHHHHHTS-SS--HHHHTTB-TT-/-THHHHHHHHHHHHHHHBTTB-HHHHHHHHHHHHHHHHHHHTT---TTSTTTTHHHH-EEESSSBPHHHHHHHHTTT--HHHHHHHSPTTEEEEEETTEEEEEESTTS--EEEEE-

InterPro domains:
  IPR006941 Ribonuclease CAF1 [PF04857] (15-132)
  IPR006941 Ribonuclease CAF1 [PF04857] (147-238)
  IPR012337 Ribonuclease H-like superfamily [SSF53098] (12-262)
  IPR036397 Ribonuclease H superfamily [G3DSA:3.30.420.10] (11-262)
  IPR039637 CCR4-NOT transcription complex subunit 7/8/Pop2 [PTHR10797] (11-263)

Nearest PDB structures (foldseek):
  4gmj-assembly3_F  TM=9.850E-01  e=2.065E-48  Homo sapiens
  4gmj-assembly2_D  TM=9.847E-01  e=1.258E-47  Homo sapiens
  3g10-assembly1_A  TM=9.702E-01  e=2.551E-33  Schizosaccharomyces pombe
  4b8c-assembly2_E  TM=9.309E-01  e=1.428E-26  Saccharomyces cerevisiae S288C
  1uoc-assembly1_A  TM=8.884E-01  e=2.860E-24  Saccharomyces cerevisiae

GO terms:
  GO:0005737 cytoplasm (C, IDA)
  GO:0000175 3'-5'-RNA exonuclease activity (F, IDA)
  GO:0030014 CCR4-NOT complex (C, IDA)
  GO:0004532 RNA exonuclease activity (F, IDA)
  GO:0004535 poly(A)-specific ribonuclease activity (F, IDA)
  GO:0008285 negative regulation of cell population proliferation (P, IDA)
  GO:0000290 deadenylation-dependent decapping of nuclear-transcribed mRNA (P, IDA)
  GO:0004535 poly(A)-specific ribonuclease activity (F, EXP)
  GO:1900153 positive regulation of nuclear-transcribed mRNA catabolic process, deadenylation-dependent decay (P, IMP)
  GO:0060213 positive regulation of nuclear-transcribed mRNA poly(A) tail shortening (P, IMP)
  GO:0008284 positive regulation of cell population proliferation (P, IMP)
  GO:0005515 protein binding (F, IPI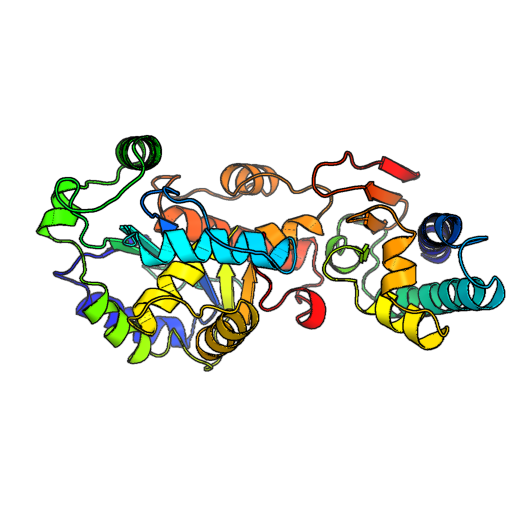)
  GO:0005829 cytosol (C, TAS)
  GO:0010629 negative regulation of gene expression (P, IMP)
  GO:0061014 positive regulation of mRNA catabolic process (P, IMP)
  GO:0005654 nucleoplasm (C, IDA)
  GO:0016604 nuclear body (C, IDA)
  GO:0035279 miRNA-mediated gene silencing by mRNA destabilization (P, IDA)
  GO:0005634 nucleus (C, IDA)
  GO:0000289 nuclear-transcribed mRNA poly(A) tail shortening (P, IDA)

B-factor: mean 47.76, std 12.64, range [18.94, 102.06]